Protein AF-A0AAD3DGI5-F1 (afdb_monomer_lite)

Structure (mmCIF, N/CA/C/O backbone):
data_AF-A0AAD3DGI5-F1
#
_entry.id   AF-A0AAD3DGI5-F1
#
loop_
_atom_site.group_PDB
_atom_site.id
_atom_site.type_symbol
_atom_site.label_atom_id
_atom_site.label_alt_id
_atom_site.label_comp_id
_atom_site.label_asym_id
_atom_site.label_entity_id
_atom_site.label_seq_id
_atom_site.pdbx_PDB_ins_code
_atom_site.Cartn_x
_atom_site.Cartn_y
_atom_site.Cartn_z
_atom_site.occupancy
_atom_site.B_iso_or_equiv
_atom_site.auth_seq_id
_atom_site.auth_comp_id
_atom_site.auth_asym_id
_atom_site.auth_atom_id
_atom_site.pdbx_PDB_model_num
ATOM 1 N N . MET A 1 1 ? 17.360 -4.853 -18.407 1.00 61.41 1 MET A N 1
ATOM 2 C CA . MET A 1 1 ? 15.998 -4.301 -18.569 1.00 61.41 1 MET A CA 1
ATOM 3 C C . MET A 1 1 ? 15.224 -5.054 -19.648 1.00 61.41 1 MET A C 1
ATOM 5 O O . MET A 1 1 ? 14.201 -5.631 -19.319 1.00 61.41 1 MET A O 1
ATOM 9 N N . GLU A 1 2 ? 15.735 -5.152 -20.882 1.00 65.25 2 GLU A N 1
ATOM 10 C CA . GLU A 1 2 ? 15.054 -5.839 -22.001 1.00 65.25 2 GLU A CA 1
ATOM 11 C C . GLU A 1 2 ? 14.643 -7.290 -21.716 1.00 65.25 2 GLU A C 1
ATOM 13 O O . GLU A 1 2 ? 13.510 -7.661 -21.992 1.00 65.25 2 GLU A O 1
ATOM 18 N N . ARG A 1 3 ? 15.516 -8.106 -21.108 1.00 64.75 3 ARG A N 1
ATOM 19 C CA . ARG A 1 3 ? 15.200 -9.510 -20.776 1.00 64.75 3 ARG A CA 1
ATOM 20 C C . ARG A 1 3 ? 14.049 -9.644 -19.764 1.00 64.75 3 ARG A C 1
ATOM 22 O O . ARG A 1 3 ? 13.219 -10.531 -19.901 1.00 64.75 3 ARG A O 1
ATOM 29 N N . ALA A 1 4 ? 13.979 -8.746 -18.780 1.00 66.31 4 ALA A N 1
ATOM 30 C CA . ALA A 1 4 ? 12.914 -8.743 -17.774 1.00 66.31 4 ALA A CA 1
ATOM 31 C C . ALA A 1 4 ? 11.591 -8.198 -18.329 1.00 66.31 4 ALA A C 1
ATOM 33 O O . ALA A 1 4 ? 10.531 -8.737 -18.030 1.00 66.31 4 ALA A O 1
ATOM 34 N N . LEU A 1 5 ? 11.657 -7.175 -19.188 1.00 69.62 5 LEU A N 1
ATOM 35 C CA . LEU A 1 5 ? 10.491 -6.686 -19.923 1.00 69.62 5 LEU A CA 1
ATOM 36 C C . LEU A 1 5 ? 9.962 -7.746 -20.895 1.00 69.62 5 LEU A C 1
ATOM 38 O O . LEU A 1 5 ? 8.756 -7.914 -21.003 1.00 69.62 5 LEU A O 1
ATOM 42 N N . ARG A 1 6 ? 10.842 -8.515 -21.546 1.00 70.69 6 ARG A N 1
ATOM 43 C CA . ARG A 1 6 ? 10.450 -9.629 -22.418 1.00 70.69 6 ARG A CA 1
ATOM 44 C C . ARG A 1 6 ? 9.659 -10.698 -21.660 1.00 70.69 6 ARG A C 1
ATOM 46 O O . ARG A 1 6 ? 8.566 -11.028 -22.098 1.00 70.69 6 ARG A O 1
ATOM 53 N N . GLY A 1 7 ? 10.151 -11.152 -20.504 1.00 68.69 7 GLY A N 1
ATOM 54 C CA . GLY A 1 7 ? 9.425 -12.120 -19.669 1.00 68.69 7 GLY A CA 1
ATOM 55 C C . GLY A 1 7 ? 8.083 -11.583 -19.149 1.00 68.69 7 GLY A C 1
ATOM 56 O O . GLY A 1 7 ? 7.088 -12.302 -19.130 1.00 68.69 7 GLY A O 1
ATOM 57 N N . PHE A 1 8 ? 8.013 -10.293 -18.801 1.00 73.31 8 PHE A N 1
ATOM 58 C CA . PHE A 1 8 ? 6.743 -9.643 -18.459 1.00 73.31 8 PHE A CA 1
ATOM 59 C C . PHE A 1 8 ? 5.753 -9.655 -19.637 1.00 73.31 8 PHE A C 1
ATOM 61 O O . PHE A 1 8 ? 4.590 -10.003 -19.459 1.00 73.31 8 PHE A O 1
ATOM 68 N N . LEU A 1 9 ? 6.216 -9.346 -20.848 1.00 73.69 9 LEU A N 1
ATOM 69 C CA . LEU A 1 9 ? 5.387 -9.321 -22.057 1.00 73.69 9 LEU A CA 1
ATOM 70 C C . LEU A 1 9 ? 5.005 -10.715 -22.580 1.00 73.69 9 LEU A C 1
ATOM 72 O O . LEU A 1 9 ? 4.080 -10.840 -23.379 1.00 73.69 9 LEU A O 1
ATOM 76 N N . GLU A 1 10 ? 5.730 -11.761 -22.190 1.00 73.44 10 GLU A N 1
ATOM 77 C CA . GLU A 1 10 ? 5.324 -13.153 -22.412 1.00 73.44 10 GLU A CA 1
ATOM 78 C C . GLU A 1 10 ? 4.191 -13.553 -21.458 1.00 73.44 10 GLU A C 1
ATOM 80 O O . GLU A 1 10 ? 3.254 -14.226 -21.882 1.00 73.44 10 GLU A O 1
ATOM 85 N N . ARG A 1 11 ? 4.229 -13.080 -20.202 1.00 70.88 11 ARG A N 1
ATOM 86 C CA . ARG A 1 11 ? 3.158 -13.286 -19.208 1.00 70.88 11 ARG A CA 1
ATOM 87 C C . ARG A 1 11 ? 1.898 -12.461 -19.512 1.00 70.88 11 ARG A C 1
ATOM 89 O O . ARG A 1 11 ? 0.803 -12.928 -19.218 1.00 70.88 11 ARG A O 1
ATOM 96 N N . PHE A 1 12 ? 2.051 -11.275 -20.107 1.00 75.62 12 PHE A N 1
ATOM 97 C CA . PHE A 1 12 ? 0.961 -10.347 -20.447 1.00 75.62 12 PHE A CA 1
ATOM 98 C C . PHE A 1 12 ? 1.080 -9.865 -21.906 1.00 75.62 12 PHE A C 1
ATOM 100 O O . PHE A 1 12 ? 1.636 -8.792 -22.174 1.00 75.62 12 PHE A O 1
ATOM 107 N N . PRO A 1 13 ? 0.626 -10.674 -22.882 1.00 73.88 13 PRO A N 1
ATOM 108 C CA . PRO A 1 13 ? 0.784 -10.367 -24.304 1.00 73.88 13 PRO A CA 1
ATOM 109 C C . PRO A 1 13 ? -0.085 -9.192 -24.765 1.00 73.88 13 PRO A C 1
ATOM 111 O O . PRO A 1 13 ? 0.277 -8.495 -25.709 1.00 73.88 13 PRO A O 1
ATOM 114 N N . ASP A 1 14 ? -1.196 -8.941 -24.082 1.00 76.12 14 ASP A N 1
ATOM 115 C CA . ASP A 1 14 ? -2.122 -7.837 -24.315 1.00 76.12 14 ASP A CA 1
ATOM 116 C C . ASP A 1 14 ? -1.469 -6.458 -24.134 1.00 76.12 14 ASP A C 1
ATOM 118 O O . ASP A 1 14 ? -1.768 -5.531 -24.887 1.00 76.12 14 ASP A O 1
ATOM 122 N N . VAL A 1 15 ? -0.474 -6.346 -23.249 1.00 73.94 15 VAL A N 1
ATOM 123 C CA . VAL A 1 15 ? 0.312 -5.114 -23.058 1.00 73.94 15 VAL A CA 1
ATOM 124 C C . VAL A 1 15 ? 1.122 -4.736 -24.308 1.00 73.94 15 VAL A C 1
ATOM 126 O O . VAL A 1 15 ? 1.386 -3.557 -24.542 1.00 73.94 15 VAL A O 1
ATOM 129 N N . LYS A 1 16 ? 1.480 -5.700 -25.173 1.00 66.25 16 LYS A N 1
ATOM 130 C CA . LYS A 1 16 ? 2.182 -5.416 -26.443 1.00 66.25 16 LYS A CA 1
ATOM 131 C C . LYS A 1 16 ? 1.322 -4.620 -27.426 1.00 66.25 16 LYS A C 1
ATOM 133 O O . LYS A 1 16 ? 1.870 -3.998 -28.333 1.00 66.25 16 LYS A O 1
ATOM 138 N N . HIS A 1 17 ? -0.000 -4.665 -27.269 1.00 67.81 17 HIS A N 1
ATOM 139 C CA . HIS A 1 17 ? -0.946 -3.969 -28.136 1.00 67.81 17 HIS A CA 1
ATOM 140 C C . HIS A 1 17 ? -1.266 -2.548 -27.653 1.00 67.81 17 HIS A C 1
ATOM 142 O O . HIS A 1 17 ? -1.929 -1.804 -28.376 1.00 67.81 17 HIS A O 1
ATOM 148 N N . ASP A 1 18 ? -0.764 -2.136 -26.483 1.00 74.88 18 ASP A N 1
ATOM 149 C CA . ASP A 1 18 ? -0.827 -0.739 -26.059 1.00 74.88 18 ASP A CA 1
ATOM 150 C C . ASP A 1 18 ? 0.039 0.119 -26.991 1.00 74.88 18 ASP A C 1
ATOM 152 O O . ASP A 1 18 ? 1.247 -0.084 -27.126 1.00 74.88 18 ASP A O 1
ATOM 156 N N . THR A 1 19 ? -0.578 1.108 -27.635 1.00 69.19 19 THR A N 1
ATOM 157 C CA . THR A 1 19 ? 0.081 1.990 -28.607 1.00 69.1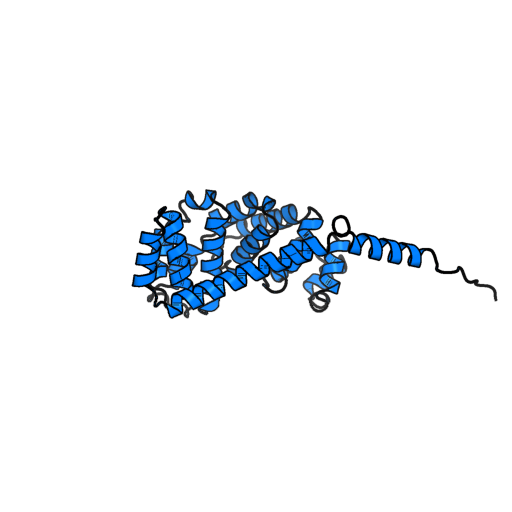9 19 THR A CA 1
ATOM 158 C C . THR A 1 19 ? 1.289 2.736 -28.044 1.00 69.19 19 THR A C 1
ATOM 160 O O . THR A 1 19 ? 2.248 2.985 -28.774 1.00 69.19 19 THR A O 1
ATOM 163 N N . SER A 1 20 ? 1.267 3.096 -26.761 1.00 69.31 20 SER A N 1
ATOM 164 C CA . SER A 1 20 ? 2.354 3.838 -26.116 1.00 69.31 20 SER A CA 1
ATOM 165 C C . SER A 1 20 ? 3.525 2.907 -25.809 1.00 69.31 20 SER A C 1
ATOM 167 O O . SER A 1 20 ? 4.686 3.253 -26.034 1.00 69.31 20 SER A O 1
ATOM 169 N N . PHE A 1 21 ? 3.218 1.684 -25.373 1.00 69.19 21 PHE A N 1
ATOM 170 C CA . PHE A 1 21 ? 4.221 0.667 -25.078 1.00 69.19 21 PHE A CA 1
ATOM 171 C C . PHE A 1 21 ? 4.835 0.066 -26.352 1.00 69.19 21 PHE A C 1
ATOM 173 O O . PHE A 1 21 ? 6.041 -0.163 -26.415 1.00 69.19 21 PHE A O 1
ATOM 180 N N . ALA A 1 22 ? 4.046 -0.096 -27.416 1.00 69.25 22 ALA A N 1
ATOM 181 C CA . ALA A 1 22 ? 4.523 -0.524 -28.729 1.00 69.25 22 ALA A CA 1
ATOM 182 C C . ALA A 1 22 ? 5.516 0.482 -29.341 1.00 69.25 22 ALA A C 1
ATOM 184 O O . ALA A 1 22 ? 6.564 0.081 -29.848 1.00 69.25 22 ALA A O 1
ATOM 185 N N . LYS A 1 23 ? 5.246 1.792 -29.233 1.00 68.25 23 LYS A N 1
ATOM 186 C CA . LYS A 1 23 ? 6.187 2.851 -29.654 1.00 68.25 23 LYS A CA 1
ATOM 187 C C . LYS A 1 23 ? 7.476 2.845 -28.832 1.00 68.25 23 LYS A C 1
ATOM 189 O O . LYS A 1 23 ? 8.558 3.025 -29.392 1.00 68.25 23 LYS A O 1
ATOM 194 N N . ALA A 1 24 ? 7.366 2.611 -27.523 1.00 68.88 24 ALA A N 1
ATOM 195 C CA . ALA A 1 24 ? 8.514 2.466 -26.632 1.00 68.88 24 ALA A CA 1
ATOM 196 C C . ALA A 1 24 ? 9.400 1.273 -27.025 1.00 68.88 24 ALA A C 1
ATOM 198 O O . ALA A 1 24 ? 10.618 1.416 -27.115 1.00 68.88 24 ALA A O 1
ATOM 199 N N . LEU A 1 25 ? 8.791 0.120 -27.321 1.00 69.44 25 LEU A N 1
ATOM 200 C CA . LEU A 1 25 ? 9.492 -1.083 -27.783 1.00 69.44 25 LEU A CA 1
ATOM 201 C C . LEU A 1 25 ? 10.105 -0.921 -29.180 1.00 69.44 25 LEU A C 1
ATOM 203 O O . LEU A 1 25 ? 11.140 -1.515 -29.460 1.00 69.44 25 LEU A O 1
ATOM 207 N N . ALA A 1 26 ? 9.503 -0.098 -30.040 1.00 73.31 26 ALA A N 1
ATOM 208 C CA . ALA A 1 26 ? 10.028 0.225 -31.366 1.00 73.31 26 ALA A CA 1
ATOM 209 C C . ALA A 1 26 ? 11.144 1.293 -31.354 1.00 73.31 26 ALA A C 1
ATOM 211 O O . ALA A 1 26 ? 11.581 1.712 -32.424 1.00 73.31 26 ALA A O 1
ATOM 212 N N . HIS A 1 27 ? 11.591 1.756 -30.176 1.00 71.25 27 HIS A N 1
ATOM 213 C CA . HIS A 1 27 ? 12.551 2.861 -30.001 1.00 71.25 27 HIS A CA 1
ATOM 214 C C . HIS A 1 27 ? 12.117 4.190 -30.648 1.00 71.25 27 HIS A C 1
ATOM 216 O O . HIS A 1 27 ? 12.950 5.021 -31.004 1.00 71.25 27 HIS A O 1
ATOM 222 N N . GLN A 1 28 ? 10.808 4.403 -30.794 1.00 77.56 28 GLN A N 1
ATOM 223 C CA . GLN A 1 28 ? 10.221 5.592 -31.427 1.00 77.56 28 GLN A CA 1
ATOM 224 C C . GLN A 1 28 ? 9.607 6.570 -30.416 1.00 77.56 28 GLN A C 1
ATOM 226 O O . GLN A 1 28 ? 9.069 7.599 -30.816 1.00 77.56 28 GLN A O 1
ATOM 231 N N . ALA A 1 29 ? 9.659 6.248 -29.122 1.00 75.94 29 ALA A N 1
ATOM 232 C CA . ALA A 1 29 ? 9.098 7.066 -28.054 1.00 75.94 29 ALA A CA 1
ATOM 233 C C . ALA A 1 29 ? 10.172 7.899 -27.343 1.00 75.94 29 ALA A C 1
ATOM 235 O O . ALA A 1 29 ? 11.304 7.456 -27.132 1.00 75.94 29 ALA A O 1
ATOM 236 N N . THR A 1 30 ? 9.783 9.094 -26.919 1.00 80.94 30 THR A N 1
ATOM 237 C CA . THR A 1 30 ? 10.554 9.930 -25.995 1.00 80.94 30 THR A CA 1
ATOM 238 C C . THR A 1 30 ? 10.573 9.324 -24.586 1.00 80.94 30 THR A C 1
ATOM 240 O O . THR A 1 30 ? 9.740 8.491 -24.228 1.00 80.94 30 THR A O 1
ATOM 243 N N . LEU A 1 31 ? 11.515 9.758 -23.744 1.00 76.94 31 LEU A N 1
ATOM 244 C CA . LEU A 1 31 ? 11.623 9.269 -22.364 1.00 76.94 31 LEU A CA 1
ATOM 245 C C . LEU A 1 31 ? 10.364 9.578 -21.528 1.00 76.94 31 LEU A C 1
ATOM 247 O O . LEU A 1 31 ? 9.945 8.740 -20.729 1.00 76.94 31 LEU A O 1
ATOM 251 N N . ASP A 1 32 ? 9.724 10.725 -21.761 1.00 78.81 32 ASP A N 1
ATOM 252 C CA . ASP A 1 32 ? 8.483 11.116 -21.082 1.00 78.81 32 ASP A CA 1
ATOM 253 C C . ASP A 1 32 ? 7.300 10.222 -21.480 1.00 78.81 32 ASP A C 1
ATOM 255 O O . ASP A 1 32 ? 6.512 9.820 -20.618 1.00 78.81 32 ASP A O 1
ATOM 259 N N . GLU A 1 33 ? 7.198 9.862 -22.764 1.00 79.50 33 GLU A N 1
ATOM 260 C CA . GLU A 1 33 ? 6.181 8.934 -23.273 1.00 79.50 33 GLU A CA 1
ATOM 261 C C . GLU A 1 33 ? 6.379 7.524 -22.705 1.00 79.50 33 GLU A C 1
ATOM 263 O O . GLU A 1 33 ? 5.415 6.893 -22.272 1.00 79.50 33 GLU A O 1
ATOM 268 N N . ILE A 1 34 ? 7.629 7.054 -22.628 1.00 77.75 34 ILE A N 1
ATOM 269 C CA . ILE A 1 34 ? 7.971 5.762 -22.015 1.00 77.75 34 ILE A CA 1
ATOM 270 C C . ILE A 1 34 ? 7.583 5.760 -20.536 1.00 77.75 34 ILE A C 1
ATOM 272 O O . ILE A 1 34 ? 6.964 4.812 -20.053 1.00 77.75 34 ILE A O 1
ATOM 276 N N . ALA A 1 35 ? 7.925 6.822 -19.811 1.00 80.12 35 ALA A N 1
ATOM 277 C CA . ALA A 1 35 ? 7.591 6.945 -18.404 1.00 80.12 35 ALA A CA 1
ATOM 278 C C . ALA A 1 35 ? 6.076 7.014 -18.170 1.00 80.12 35 ALA A C 1
ATOM 280 O O . ALA A 1 35 ? 5.584 6.358 -17.259 1.00 80.12 35 ALA A O 1
ATOM 281 N N . SER A 1 36 ? 5.334 7.734 -19.017 1.00 82.44 36 SER A N 1
ATOM 282 C CA . SER A 1 36 ? 3.868 7.778 -18.958 1.00 82.44 36 SER A CA 1
ATOM 283 C C . SER A 1 36 ? 3.237 6.414 -19.215 1.00 82.44 36 SER A C 1
ATOM 285 O O . SER A 1 36 ? 2.331 6.020 -18.486 1.00 82.44 36 SER A O 1
ATOM 287 N N . ALA A 1 37 ? 3.726 5.678 -20.215 1.00 81.62 37 ALA A N 1
ATOM 288 C CA . ALA A 1 37 ? 3.238 4.336 -20.517 1.00 81.62 37 ALA A CA 1
ATOM 289 C C . ALA A 1 37 ? 3.529 3.360 -19.366 1.00 81.62 37 ALA A C 1
ATOM 291 O O . ALA A 1 37 ? 2.651 2.613 -18.939 1.00 81.62 37 ALA A O 1
ATOM 292 N N . LEU A 1 38 ? 4.748 3.400 -18.818 1.00 79.75 38 LEU A N 1
ATOM 293 C CA . LEU A 1 38 ? 5.129 2.580 -17.668 1.00 79.75 38 LEU A CA 1
ATOM 294 C C . LEU A 1 38 ? 4.305 2.915 -16.431 1.00 79.75 38 LEU A C 1
ATOM 296 O O . LEU A 1 38 ? 3.906 2.010 -15.711 1.00 79.75 38 LEU A O 1
ATOM 300 N N . GLU A 1 39 ? 4.029 4.189 -16.182 1.00 84.50 39 GLU A N 1
ATOM 301 C CA . GLU A 1 39 ? 3.198 4.613 -15.063 1.00 84.50 39 GLU A CA 1
ATOM 302 C C . GLU A 1 39 ? 1.739 4.161 -15.223 1.00 84.50 39 GLU A C 1
ATOM 304 O O . GLU A 1 39 ? 1.147 3.626 -14.284 1.00 84.50 39 GLU A O 1
ATOM 309 N N . ALA A 1 40 ? 1.169 4.306 -16.421 1.00 82.81 40 ALA A N 1
ATOM 310 C CA . ALA A 1 40 ? -0.183 3.844 -16.725 1.00 82.81 40 ALA A CA 1
ATOM 311 C C . ALA A 1 40 ? -0.324 2.321 -16.573 1.00 82.81 40 ALA A C 1
ATOM 313 O O . ALA A 1 40 ? -1.365 1.838 -16.139 1.00 82.81 40 ALA A O 1
ATOM 314 N N . LEU A 1 41 ? 0.732 1.560 -16.873 1.00 80.88 41 LEU A N 1
ATOM 315 C CA . LEU A 1 41 ? 0.772 0.120 -16.621 1.00 80.88 41 LEU A CA 1
ATOM 316 C C . LEU A 1 41 ? 0.966 -0.192 -15.136 1.00 80.88 41 LEU A C 1
ATOM 318 O O . LEU A 1 41 ? 0.259 -1.026 -14.583 1.00 80.88 41 LEU A O 1
ATOM 322 N N . LEU A 1 42 ? 1.896 0.490 -14.466 1.00 81.56 42 LEU A N 1
ATOM 323 C CA . LEU A 1 42 ? 2.201 0.263 -13.053 1.00 81.56 42 LEU A CA 1
ATOM 324 C C . LEU A 1 42 ? 1.030 0.612 -12.134 1.00 81.56 42 LEU A C 1
ATOM 326 O O . LEU A 1 42 ? 0.915 0.016 -11.068 1.00 81.56 42 LEU A O 1
ATOM 330 N N . THR A 1 43 ? 0.165 1.548 -12.515 1.00 81.75 43 THR A N 1
ATOM 331 C CA . THR A 1 43 ? -1.038 1.897 -11.742 1.00 81.75 43 THR A CA 1
ATOM 332 C C . THR A 1 43 ? -2.174 0.885 -11.896 1.00 81.75 43 THR A C 1
ATOM 334 O O . THR A 1 43 ? -3.109 0.910 -11.098 1.00 81.75 43 THR A O 1
ATOM 337 N N . GLN A 1 44 ?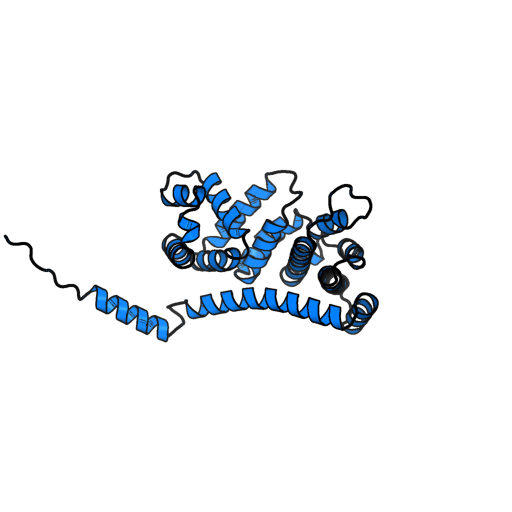 -2.094 -0.044 -12.855 1.00 79.69 44 GLN A N 1
ATOM 338 C CA . GLN A 1 44 ? -3.072 -1.120 -12.999 1.00 79.69 44 GLN A CA 1
ATOM 339 C C . GLN A 1 44 ? -2.734 -2.282 -12.054 1.00 79.69 44 GLN A C 1
ATOM 341 O O . GLN A 1 44 ? -1.689 -2.912 -12.238 1.00 79.69 44 GLN A O 1
ATOM 346 N N . PRO A 1 45 ? -3.621 -2.643 -11.101 1.00 73.44 45 PRO A N 1
ATOM 347 C CA . PRO A 1 45 ? -3.327 -3.646 -10.070 1.00 73.44 45 PRO A CA 1
ATOM 348 C C . PRO A 1 45 ? -2.865 -5.002 -10.618 1.00 73.44 45 PRO A C 1
ATOM 350 O O . PRO A 1 45 ? -2.050 -5.680 -9.994 1.00 73.44 45 PRO A O 1
ATOM 353 N N . VAL A 1 46 ? -3.363 -5.381 -11.801 1.00 75.62 46 VAL A N 1
ATOM 354 C CA . VAL A 1 46 ? -3.018 -6.631 -12.498 1.00 75.62 46 VAL A CA 1
ATOM 355 C C . VAL A 1 46 ? -1.536 -6.670 -12.893 1.00 75.62 46 VAL A C 1
ATOM 357 O O . VAL A 1 46 ? -0.911 -7.728 -12.840 1.00 75.62 46 VAL A O 1
ATOM 360 N N . TYR A 1 47 ? -0.952 -5.521 -13.240 1.00 79.06 47 TYR A N 1
ATOM 361 C CA . TYR A 1 47 ? 0.421 -5.423 -13.741 1.00 79.06 47 TYR A CA 1
ATOM 362 C C . TYR A 1 47 ? 1.413 -4.914 -12.699 1.00 79.06 47 TYR A C 1
ATOM 364 O O . TYR A 1 47 ? 2.597 -5.236 -12.801 1.00 79.06 47 TYR A O 1
ATOM 372 N N . THR A 1 48 ? 0.962 -4.157 -11.691 1.00 80.38 48 THR A N 1
ATOM 373 C CA . THR A 1 48 ? 1.823 -3.510 -10.687 1.00 80.38 48 THR A CA 1
ATOM 374 C C . THR A 1 48 ? 2.840 -4.470 -10.074 1.00 80.38 48 THR A C 1
ATOM 376 O O . THR A 1 48 ? 4.041 -4.193 -10.057 1.00 80.38 48 THR A O 1
ATOM 379 N N . LEU A 1 49 ? 2.358 -5.609 -9.572 1.00 76.56 49 LEU A N 1
ATOM 380 C CA . LEU A 1 49 ? 3.175 -6.582 -8.855 1.00 76.56 49 LEU A CA 1
ATOM 381 C C . LEU A 1 49 ? 4.163 -7.288 -9.797 1.00 76.56 49 LEU A C 1
ATOM 383 O O . LEU A 1 49 ? 5.363 -7.322 -9.521 1.00 76.56 49 LEU A O 1
ATOM 387 N N . ALA A 1 50 ? 3.687 -7.768 -10.946 1.00 73.19 50 ALA A N 1
ATOM 388 C CA . ALA A 1 50 ? 4.520 -8.480 -11.911 1.00 73.19 50 ALA A CA 1
ATOM 389 C C . ALA A 1 50 ? 5.602 -7.584 -12.538 1.00 73.19 50 ALA A C 1
ATOM 391 O O . ALA A 1 50 ? 6.767 -7.978 -12.639 1.00 73.19 50 ALA A O 1
ATOM 392 N N . LEU A 1 51 ? 5.248 -6.354 -12.918 1.00 74.25 51 LEU A 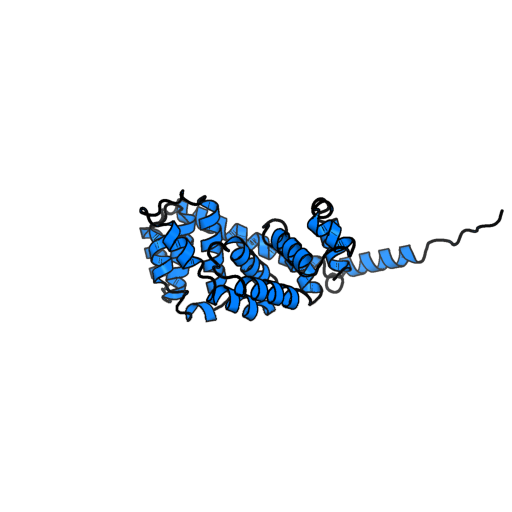N 1
ATOM 393 C CA . LEU A 1 51 ? 6.191 -5.396 -13.490 1.00 74.25 51 LEU A CA 1
ATOM 394 C C . LEU A 1 51 ? 7.178 -4.883 -12.430 1.00 74.25 51 LEU A C 1
ATOM 396 O O . LEU A 1 51 ? 8.381 -4.805 -12.693 1.00 74.25 51 LEU A O 1
ATOM 400 N N . GLY A 1 52 ? 6.705 -4.605 -11.210 1.00 74.38 52 GLY A N 1
ATOM 401 C CA . GLY A 1 52 ? 7.559 -4.257 -10.072 1.00 74.38 52 GLY A CA 1
ATOM 402 C C . GLY A 1 52 ? 8.586 -5.351 -9.763 1.00 74.38 52 GLY A C 1
ATOM 403 O O . GLY A 1 52 ? 9.769 -5.057 -9.567 1.00 74.38 52 GLY A O 1
ATOM 404 N N . GLY A 1 53 ? 8.166 -6.617 -9.804 1.00 73.88 53 GLY A N 1
ATOM 405 C CA . GLY A 1 53 ? 9.043 -7.771 -9.631 1.00 73.88 53 GLY A CA 1
ATOM 406 C C . GLY A 1 53 ? 10.102 -7.909 -10.727 1.00 73.88 53 GLY A C 1
ATOM 407 O O . GLY A 1 53 ? 11.299 -7.997 -10.433 1.00 73.88 53 GLY A O 1
ATOM 408 N N . ALA A 1 54 ? 9.691 -7.829 -11.994 1.00 74.00 54 ALA A N 1
ATOM 409 C CA . ALA A 1 54 ? 10.596 -7.889 -13.144 1.00 74.00 54 ALA A CA 1
ATOM 410 C C . ALA A 1 54 ? 11.677 -6.789 -13.095 1.00 74.00 54 ALA A C 1
ATOM 412 O O . ALA A 1 54 ? 12.864 -7.031 -13.347 1.00 74.00 54 ALA A O 1
ATOM 413 N N . LEU A 1 55 ? 11.285 -5.568 -12.721 1.00 73.31 55 LEU A N 1
ATOM 414 C CA . LEU A 1 55 ? 12.185 -4.417 -12.646 1.00 73.31 55 LEU A CA 1
ATOM 415 C C . LEU A 1 55 ? 13.105 -4.449 -11.419 1.00 73.31 55 LEU A C 1
ATOM 417 O O . LEU A 1 55 ? 14.242 -3.962 -11.505 1.00 73.31 55 LEU A O 1
ATOM 421 N N . ARG A 1 56 ? 12.662 -5.044 -10.300 1.00 72.75 56 ARG A N 1
ATOM 422 C CA . ARG A 1 56 ? 13.499 -5.265 -9.109 1.00 72.75 56 ARG A CA 1
ATOM 423 C C . ARG A 1 56 ? 14.737 -6.088 -9.462 1.00 72.75 56 ARG A C 1
ATOM 425 O O . ARG A 1 56 ? 15.842 -5.684 -9.104 1.00 72.75 56 ARG A O 1
ATOM 432 N N . GLY A 1 57 ? 14.564 -7.185 -10.203 1.00 67.00 57 GLY A N 1
ATOM 433 C CA . GLY A 1 57 ? 15.657 -8.084 -10.602 1.00 67.00 57 GLY A CA 1
ATOM 434 C C . GLY A 1 57 ? 16.732 -7.428 -11.478 1.00 67.00 57 GLY A C 1
ATOM 435 O O . GLY A 1 57 ? 17.861 -7.903 -11.533 1.00 67.00 57 GLY A O 1
ATOM 436 N N . CYS A 1 58 ? 16.418 -6.300 -12.124 1.00 67.38 58 CYS A N 1
ATOM 437 C CA . CYS A 1 58 ? 17.345 -5.560 -12.984 1.00 67.38 58 CYS A CA 1
ATOM 438 C C . CYS A 1 58 ? 18.053 -4.381 -12.289 1.00 67.38 58 CYS A C 1
ATOM 440 O O . CYS A 1 58 ? 18.735 -3.614 -12.972 1.00 67.38 58 CYS A O 1
ATOM 442 N N . GLY A 1 59 ? 17.813 -4.130 -10.992 1.00 69.00 59 GLY A N 1
ATOM 443 C CA . GLY A 1 59 ? 18.358 -2.970 -10.259 1.00 69.00 59 GLY A CA 1
ATOM 444 C C . GLY A 1 59 ? 17.901 -1.593 -10.775 1.00 69.00 59 GLY A C 1
ATOM 445 O O . GLY A 1 59 ? 18.304 -0.557 -10.252 1.00 69.00 59 GLY A O 1
ATOM 446 N N . SER A 1 60 ? 17.044 -1.568 -11.798 1.00 76.25 60 SER A N 1
ATOM 447 C CA . SER A 1 60 ? 16.595 -0.357 -12.496 1.00 76.25 60 SER A CA 1
ATOM 448 C C . SER A 1 60 ? 15.325 0.235 -11.879 1.00 76.25 60 SER A C 1
ATOM 450 O O . SER A 1 60 ? 15.011 1.396 -12.127 1.00 76.25 60 SER A O 1
ATOM 452 N N . LEU A 1 61 ? 14.632 -0.537 -11.031 1.00 81.81 61 LEU A N 1
ATOM 453 C CA . LEU A 1 61 ? 13.393 -0.128 -10.370 1.00 81.81 61 LEU A CA 1
ATOM 454 C C . LEU A 1 61 ? 13.556 1.162 -9.562 1.00 81.81 61 LEU A C 1
ATOM 456 O O . LEU A 1 61 ? 12.748 2.066 -9.706 1.00 81.81 61 LEU A O 1
ATOM 460 N N . LEU A 1 62 ? 14.620 1.285 -8.760 1.00 85.06 62 LEU A N 1
ATOM 461 C CA . LEU A 1 62 ? 14.835 2.489 -7.952 1.00 85.06 62 LEU A CA 1
ATOM 462 C C . LEU A 1 62 ? 14.972 3.738 -8.830 1.00 85.06 62 LEU A C 1
ATOM 464 O O . LEU A 1 62 ? 14.373 4.758 -8.524 1.00 85.06 62 LEU A O 1
ATOM 468 N N . ARG A 1 63 ? 15.724 3.650 -9.935 1.00 85.75 63 ARG A N 1
ATOM 469 C CA . ARG A 1 63 ? 15.912 4.777 -10.861 1.00 85.75 63 ARG A CA 1
ATOM 470 C C . ARG A 1 63 ? 14.602 5.170 -11.536 1.00 85.75 63 ARG A C 1
ATOM 472 O O . ARG A 1 63 ? 14.307 6.358 -11.609 1.00 85.75 63 ARG A O 1
ATOM 479 N N . LEU A 1 64 ? 13.823 4.182 -11.981 1.00 84.81 64 LEU A N 1
ATOM 480 C CA . LEU A 1 64 ? 12.509 4.419 -12.572 1.00 84.81 64 LEU A CA 1
ATOM 481 C C . LEU A 1 64 ? 11.565 5.080 -11.564 1.00 84.81 64 LEU A C 1
ATOM 483 O O . LEU A 1 64 ? 10.994 6.119 -11.871 1.00 84.81 64 LEU A O 1
ATOM 487 N N . LEU A 1 65 ? 11.434 4.520 -10.358 1.00 88.19 65 LEU A N 1
ATOM 488 C CA . LEU A 1 65 ? 10.558 5.075 -9.326 1.00 88.19 65 LEU A CA 1
ATOM 489 C C . LEU A 1 65 ? 10.991 6.478 -8.907 1.00 88.19 65 LEU A C 1
ATOM 491 O O . LEU A 1 65 ? 10.134 7.340 -8.768 1.00 88.19 65 LEU A O 1
ATOM 495 N N . SER A 1 66 ? 12.295 6.731 -8.752 1.00 89.69 66 SER A N 1
ATOM 496 C CA . SER A 1 66 ? 12.801 8.080 -8.480 1.00 89.69 66 SER A CA 1
ATOM 497 C C . SER A 1 66 ? 12.386 9.048 -9.578 1.00 89.69 66 SER A C 1
ATOM 499 O O . SER A 1 66 ? 11.854 10.108 -9.279 1.00 89.69 66 SER A O 1
ATOM 501 N N . TYR A 1 67 ? 12.582 8.679 -10.845 1.00 88.94 67 TYR A N 1
ATOM 502 C CA . TYR A 1 67 ? 12.203 9.529 -11.968 1.00 88.94 67 TYR A CA 1
ATOM 503 C C . TYR A 1 67 ? 10.686 9.796 -12.006 1.00 88.94 67 TYR A C 1
ATOM 505 O O . TYR A 1 67 ? 10.279 10.948 -12.128 1.00 88.94 67 TYR A O 1
ATOM 513 N N . LEU A 1 68 ? 9.848 8.765 -11.833 1.00 88.44 68 LEU A N 1
ATOM 514 C CA . LEU A 1 68 ? 8.386 8.911 -11.805 1.00 88.44 68 LEU A CA 1
ATOM 515 C C . LEU A 1 68 ? 7.916 9.787 -10.635 1.00 88.44 68 LEU A C 1
ATOM 517 O O . LEU A 1 68 ? 7.054 10.644 -10.816 1.00 88.44 68 LEU A O 1
ATOM 521 N N . VAL A 1 69 ? 8.505 9.608 -9.450 1.00 89.25 69 VAL A N 1
ATOM 522 C CA . VAL A 1 69 ? 8.200 10.424 -8.269 1.00 89.25 69 VAL A CA 1
ATOM 523 C C . VAL A 1 69 ? 8.608 11.877 -8.481 1.00 89.25 69 VAL A C 1
ATOM 525 O O . VAL A 1 69 ? 7.776 12.754 -8.276 1.00 89.25 69 VAL A O 1
ATOM 528 N N . GLU A 1 70 ? 9.837 12.160 -8.925 1.00 89.56 70 GLU A N 1
ATOM 529 C CA . GLU A 1 70 ? 10.262 13.546 -9.179 1.00 89.56 70 GLU A CA 1
ATOM 530 C C . GLU A 1 70 ? 9.388 14.211 -10.241 1.00 89.56 70 GLU A C 1
ATOM 532 O O . GLU A 1 70 ? 8.989 15.363 -10.080 1.00 89.56 70 GLU A O 1
ATOM 537 N N . ARG A 1 71 ? 9.041 13.470 -11.298 1.00 86.69 71 ARG A N 1
ATOM 538 C CA . ARG A 1 71 ? 8.132 13.951 -12.333 1.00 86.69 71 ARG A CA 1
ATOM 539 C C . ARG A 1 71 ? 6.782 14.336 -11.733 1.00 86.69 71 ARG A C 1
ATOM 541 O O . ARG A 1 71 ? 6.315 15.439 -11.984 1.00 86.69 71 ARG A O 1
ATOM 548 N N . ARG A 1 72 ? 6.171 13.473 -10.917 1.00 84.56 72 ARG A N 1
ATOM 549 C CA . ARG A 1 72 ? 4.882 13.755 -10.262 1.00 84.56 72 ARG A CA 1
ATOM 550 C C . ARG A 1 72 ? 4.953 14.934 -9.294 1.00 84.56 72 ARG A C 1
ATOM 552 O O . ARG A 1 72 ? 4.055 15.765 -9.295 1.00 84.56 72 ARG A O 1
ATOM 559 N N . LEU A 1 73 ? 6.031 15.048 -8.523 1.00 85.75 73 LEU A N 1
ATOM 560 C CA . LEU A 1 73 ? 6.238 16.169 -7.602 1.00 85.75 73 LEU A CA 1
ATOM 561 C C . LEU A 1 73 ? 6.468 17.508 -8.321 1.00 85.75 73 LEU A C 1
ATOM 563 O O . LEU A 1 73 ? 6.200 18.557 -7.740 1.00 85.75 73 LEU A O 1
ATOM 567 N N . ALA A 1 74 ? 6.946 17.491 -9.568 1.00 83.81 74 ALA A N 1
ATOM 568 C CA . ALA A 1 74 ? 7.124 18.697 -10.374 1.00 83.81 74 ALA A CA 1
ATOM 569 C C . ALA A 1 74 ? 5.802 19.262 -10.939 1.00 83.81 74 ALA A C 1
ATOM 571 O O . ALA A 1 74 ? 5.752 20.443 -11.286 1.00 83.81 74 ALA A O 1
ATOM 572 N N . PHE A 1 75 ? 4.734 18.457 -11.025 1.00 71.75 75 PHE A N 1
ATOM 573 C CA . PHE A 1 75 ? 3.420 18.888 -11.515 1.00 71.75 75 PHE A CA 1
ATOM 574 C C . PHE A 1 75 ? 2.465 19.196 -10.346 1.00 71.75 75 PHE A C 1
ATOM 576 O O . PHE A 1 75 ? 1.932 18.301 -9.699 1.00 71.75 75 PHE A O 1
ATOM 583 N N . THR A 1 76 ? 2.205 20.482 -10.091 1.00 55.72 76 THR A N 1
ATOM 584 C CA . THR A 1 76 ? 1.269 20.960 -9.052 1.00 55.72 76 THR A CA 1
ATOM 585 C C . THR A 1 76 ? -0.055 21.410 -9.697 1.00 55.72 76 THR A C 1
ATOM 587 O O . THR A 1 76 ? 0.009 22.161 -10.671 1.00 55.72 76 THR A O 1
ATOM 590 N N . PRO A 1 77 ? -1.253 21.053 -9.175 1.00 54.19 77 PRO A N 1
ATOM 591 C CA . PRO A 1 77 ? -1.520 20.372 -7.908 1.00 54.19 77 PRO A CA 1
ATOM 592 C C . PRO A 1 77 ? -1.746 18.855 -8.044 1.00 54.19 77 PRO A C 1
ATOM 594 O O . PRO A 1 77 ? -2.665 18.404 -8.724 1.00 54.19 77 PRO A O 1
ATOM 597 N N . VAL A 1 78 ? -0.959 18.091 -7.284 1.00 58.19 78 VAL A N 1
ATOM 598 C CA . VAL A 1 78 ? -1.162 16.671 -6.956 1.00 58.19 78 VAL A CA 1
ATOM 599 C C . VAL A 1 78 ? -2.432 16.554 -6.107 1.00 58.19 78 VAL A C 1
ATOM 601 O O . VAL A 1 78 ? -2.370 16.701 -4.889 1.00 58.19 78 VAL A O 1
ATOM 604 N N . ARG A 1 79 ? -3.612 16.436 -6.725 1.00 53.06 79 ARG A N 1
ATOM 605 C CA . ARG A 1 79 ? -4.889 16.385 -5.981 1.00 53.06 79 ARG A CA 1
ATOM 606 C C . ARG A 1 79 ? -5.673 15.083 -6.127 1.00 53.06 79 ARG A C 1
ATOM 608 O O . ARG A 1 79 ? -6.614 14.895 -5.364 1.00 53.06 79 ARG A O 1
ATOM 615 N N . GLU A 1 80 ? -5.304 14.199 -7.056 1.00 60.34 80 GLU A N 1
ATOM 616 C CA . GLU A 1 80 ? -5.994 12.919 -7.280 1.00 60.34 80 GLU A CA 1
ATOM 617 C C . GLU A 1 80 ? -5.023 11.817 -7.732 1.00 60.34 80 GLU A C 1
ATOM 619 O O . GLU A 1 80 ? -5.125 11.283 -8.833 1.00 60.34 80 GLU A O 1
ATOM 624 N N . ASP A 1 81 ? -4.076 11.451 -6.867 1.00 67.81 81 ASP A N 1
ATOM 625 C CA . ASP A 1 81 ? -3.019 10.485 -7.207 1.00 67.81 81 ASP A CA 1
ATOM 626 C C . ASP A 1 81 ? -3.147 9.142 -6.460 1.00 67.81 81 ASP A C 1
ATOM 628 O O . ASP A 1 81 ? -2.189 8.371 -6.358 1.00 67.81 81 ASP A O 1
ATOM 632 N N . GLY A 1 82 ? -4.340 8.815 -5.954 1.00 77.19 82 GLY A N 1
ATOM 633 C CA . GLY A 1 82 ? -4.566 7.614 -5.142 1.00 77.19 82 GLY A CA 1
ATOM 634 C C . GLY A 1 82 ? -4.046 6.318 -5.779 1.00 77.19 82 GLY A C 1
ATOM 635 O O . GLY A 1 82 ? -3.377 5.536 -5.108 1.00 77.19 82 GLY A O 1
ATOM 636 N N . GLY A 1 83 ? -4.242 6.132 -7.090 1.00 82.56 83 GLY A N 1
ATOM 637 C CA . GLY A 1 83 ? -3.718 4.966 -7.815 1.00 82.56 83 GLY A CA 1
ATOM 638 C C . GLY A 1 83 ? -2.186 4.911 -7.876 1.00 82.56 83 GLY A C 1
ATOM 639 O O . GLY A 1 83 ? -1.598 3.836 -7.764 1.00 82.56 83 GLY A O 1
ATOM 640 N N . PHE A 1 84 ? -1.517 6.062 -7.984 1.00 86.56 84 PHE A N 1
ATOM 641 C CA . PHE A 1 84 ? -0.055 6.139 -7.976 1.00 86.56 84 PHE A CA 1
ATOM 642 C C . PHE A 1 84 ? 0.511 5.882 -6.572 1.00 86.56 84 PHE A C 1
ATOM 644 O O . PHE A 1 84 ? 1.475 5.130 -6.425 1.00 86.56 84 PHE A O 1
ATOM 651 N N . ALA A 1 85 ? -0.129 6.408 -5.524 1.00 88.31 85 ALA A N 1
ATOM 652 C CA . ALA A 1 85 ? 0.223 6.085 -4.142 1.00 88.31 85 ALA A CA 1
ATOM 653 C C . ALA A 1 85 ? 0.060 4.580 -3.851 1.00 88.31 85 ALA A C 1
ATOM 655 O O . ALA A 1 85 ? 0.964 3.958 -3.285 1.00 88.31 85 ALA A O 1
ATOM 656 N N . THR A 1 86 ? -1.051 3.974 -4.290 1.00 87.81 86 THR A N 1
ATOM 657 C CA . THR A 1 86 ? -1.291 2.526 -4.179 1.00 87.81 86 THR A CA 1
ATOM 658 C C . THR A 1 86 ? -0.222 1.728 -4.906 1.00 87.81 86 THR A C 1
ATOM 660 O O . THR A 1 86 ? 0.338 0.795 -4.328 1.00 87.81 86 THR A O 1
ATOM 663 N N . MET A 1 87 ? 0.129 2.129 -6.127 1.00 89.69 87 MET A N 1
ATOM 664 C CA . MET A 1 87 ? 1.215 1.524 -6.892 1.00 89.69 87 MET A CA 1
ATOM 665 C C . MET A 1 87 ? 2.541 1.566 -6.126 1.00 89.69 87 MET A C 1
ATOM 667 O O . MET A 1 87 ? 3.165 0.523 -5.933 1.00 89.69 87 MET A O 1
ATOM 671 N N . LEU A 1 88 ? 2.948 2.734 -5.620 1.00 91.12 88 LEU A N 1
ATOM 672 C CA . LEU A 1 88 ? 4.223 2.888 -4.918 1.00 91.12 88 LEU A CA 1
ATOM 673 C C . LEU A 1 88 ? 4.307 2.035 -3.650 1.00 91.12 88 LEU A C 1
ATOM 675 O 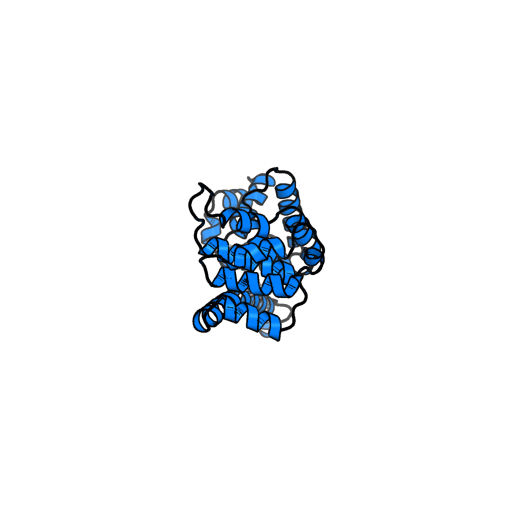O . LEU A 1 88 ? 5.332 1.399 -3.406 1.00 91.12 88 LEU A O 1
ATOM 679 N N . VAL A 1 89 ? 3.240 1.998 -2.848 1.00 90.94 89 VAL A N 1
ATOM 680 C CA . VAL A 1 89 ? 3.192 1.181 -1.625 1.00 90.94 89 VAL A CA 1
ATOM 681 C C . VAL A 1 89 ? 3.184 -0.310 -1.963 1.00 90.94 89 VAL A C 1
ATOM 683 O O . VAL A 1 89 ? 3.879 -1.085 -1.309 1.00 90.94 89 VAL A O 1
ATOM 686 N N . THR A 1 90 ? 2.471 -0.708 -3.018 1.00 87.81 90 THR A N 1
ATOM 687 C CA . THR A 1 90 ? 2.450 -2.097 -3.503 1.00 87.81 90 THR A CA 1
ATOM 688 C C . THR A 1 90 ? 3.839 -2.535 -3.972 1.00 87.81 90 THR A C 1
ATOM 690 O O . THR A 1 90 ? 4.326 -3.600 -3.597 1.00 87.81 90 THR A O 1
ATOM 693 N N . VAL A 1 91 ? 4.535 -1.689 -4.736 1.00 87.31 91 VAL A N 1
ATOM 694 C CA . VAL A 1 91 ? 5.911 -1.952 -5.173 1.00 87.31 91 VAL A CA 1
ATOM 695 C C . VAL A 1 91 ? 6.888 -1.944 -3.994 1.00 87.31 91 VAL A C 1
ATOM 697 O O . VAL A 1 91 ? 7.822 -2.744 -3.981 1.00 87.31 91 VAL A O 1
ATOM 700 N N . LEU A 1 92 ? 6.673 -1.103 -2.978 1.00 89.94 92 LEU A N 1
ATOM 701 C CA . LEU A 1 92 ? 7.486 -1.090 -1.759 1.00 89.94 92 LEU A CA 1
ATOM 702 C C . LEU A 1 92 ? 7.435 -2.429 -1.015 1.00 89.94 92 LEU A C 1
ATOM 704 O O . LEU A 1 92 ? 8.449 -2.841 -0.452 1.00 89.94 92 LEU A O 1
ATOM 708 N N . GLU A 1 93 ? 6.299 -3.135 -1.050 1.00 86.00 93 GLU A N 1
ATOM 709 C CA . GLU A 1 93 ? 6.216 -4.497 -0.511 1.00 86.00 93 GLU A CA 1
ATOM 710 C C . GLU A 1 93 ? 7.199 -5.431 -1.212 1.00 86.00 93 GLU A C 1
ATOM 712 O O . GLU A 1 93 ? 7.853 -6.249 -0.569 1.00 86.00 93 GLU A O 1
ATOM 717 N N . LEU A 1 94 ? 7.342 -5.299 -2.530 1.00 81.75 94 LEU A N 1
ATOM 718 C CA . LEU A 1 94 ? 8.269 -6.107 -3.314 1.00 81.75 94 LEU A CA 1
ATOM 719 C C . LEU A 1 94 ? 9.714 -5.627 -3.189 1.00 81.75 94 LEU A C 1
ATOM 721 O O . LEU A 1 94 ? 10.623 -6.447 -3.272 1.00 81.75 94 LEU A O 1
ATOM 725 N N . ALA A 1 95 ? 9.949 -4.330 -3.017 1.00 83.88 95 ALA A N 1
ATOM 726 C CA . ALA A 1 95 ? 11.270 -3.713 -3.055 1.00 83.88 95 ALA A CA 1
ATOM 727 C C . ALA A 1 95 ? 11.471 -2.724 -1.889 1.00 83.88 95 ALA A C 1
ATOM 729 O O . ALA A 1 95 ? 11.448 -1.507 -2.100 1.00 83.88 95 ALA A O 1
ATOM 730 N N . PRO A 1 96 ? 11.746 -3.217 -0.663 1.00 86.69 96 PRO A N 1
ATOM 731 C CA . PRO A 1 96 ? 11.915 -2.373 0.525 1.00 86.69 96 PRO A CA 1
ATOM 732 C C . PRO A 1 96 ? 12.995 -1.289 0.383 1.00 86.69 96 PRO A C 1
ATOM 734 O O . PRO A 1 96 ? 12.901 -0.221 0.986 1.00 86.69 96 PRO A O 1
ATOM 737 N N . GLN A 1 97 ? 14.007 -1.520 -0.461 1.00 85.25 97 GLN A N 1
ATOM 738 C CA . GLN A 1 97 ? 15.071 -0.556 -0.754 1.00 85.25 97 GLN A CA 1
ATOM 739 C C . GLN A 1 97 ? 14.567 0.757 -1.384 1.00 85.25 97 GLN A C 1
ATOM 741 O O . GLN A 1 97 ? 15.271 1.764 -1.349 1.00 85.25 97 GLN A O 1
ATOM 746 N N . CYS A 1 98 ? 13.351 0.773 -1.936 1.00 88.44 98 CYS A N 1
ATOM 747 C CA . CYS A 1 98 ? 12.723 1.966 -2.503 1.00 88.44 98 CYS A CA 1
ATOM 748 C C . CYS A 1 98 ? 12.063 2.872 -1.445 1.00 88.44 98 CYS A C 1
ATOM 750 O O . CYS A 1 98 ? 11.537 3.928 -1.796 1.00 88.44 98 CYS A O 1
ATOM 752 N N . GLY A 1 99 ? 12.129 2.512 -0.156 1.00 91.19 99 GLY A N 1
ATOM 753 C CA . GLY A 1 99 ? 11.411 3.188 0.930 1.00 91.19 99 GLY A CA 1
ATOM 754 C C . GLY A 1 99 ? 11.600 4.703 0.996 1.00 91.19 99 GLY A C 1
ATOM 755 O O . GLY A 1 99 ? 10.619 5.415 1.162 1.00 91.19 99 GLY A O 1
ATOM 756 N N . ARG A 1 100 ? 12.819 5.222 0.788 1.00 91.62 100 ARG A N 1
ATOM 757 C CA . ARG A 1 100 ? 13.073 6.679 0.825 1.00 91.62 100 ARG A CA 1
ATOM 758 C C . ARG A 1 100 ? 12.344 7.448 -0.278 1.00 91.62 100 ARG A C 1
ATOM 760 O O . ARG A 1 100 ? 11.844 8.537 -0.029 1.00 91.62 100 ARG A O 1
ATOM 767 N N . VAL A 1 101 ? 12.288 6.882 -1.483 1.00 91.69 101 VAL A N 1
ATOM 768 C CA . VAL A 1 101 ? 11.632 7.504 -2.645 1.00 91.69 101 VAL A CA 1
ATOM 769 C C . VAL A 1 101 ? 10.120 7.521 -2.444 1.00 91.69 101 VAL A C 1
ATOM 771 O O . VAL A 1 101 ? 9.480 8.552 -2.630 1.00 91.69 101 VAL A O 1
ATOM 774 N N . VAL A 1 102 ? 9.565 6.395 -1.988 1.00 92.12 102 VAL A N 1
ATOM 775 C CA . VAL A 1 102 ? 8.133 6.272 -1.685 1.00 92.12 102 VAL A CA 1
ATOM 776 C C . VAL A 1 102 ? 7.740 7.188 -0.527 1.00 92.12 102 VAL A C 1
ATOM 778 O O . VAL A 1 102 ? 6.742 7.892 -0.625 1.00 92.12 102 VAL A O 1
ATOM 781 N N . GLN A 1 103 ? 8.541 7.235 0.540 1.00 92.38 103 GLN A N 1
ATOM 782 C CA . GLN A 1 103 ? 8.299 8.126 1.672 1.00 92.38 103 GLN A CA 1
ATOM 783 C C . GLN A 1 103 ? 8.279 9.591 1.232 1.00 92.38 103 GLN A C 1
ATOM 785 O O . GLN A 1 103 ? 7.311 10.276 1.530 1.00 92.38 103 GLN A O 1
ATOM 790 N N . ARG A 1 104 ? 9.277 10.050 0.462 1.00 90.81 104 ARG A N 1
ATOM 791 C CA . ARG A 1 104 ? 9.322 11.431 -0.047 1.00 90.81 104 ARG A CA 1
ATOM 792 C C . ARG A 1 104 ? 8.060 11.796 -0.829 1.00 90.81 104 ARG A C 1
ATOM 794 O O . ARG A 1 104 ? 7.515 12.877 -0.640 1.00 90.81 104 ARG A O 1
ATOM 801 N N . TYR A 1 105 ? 7.581 10.897 -1.688 1.00 90.44 105 TYR A N 1
ATOM 802 C CA . TYR A 1 105 ? 6.330 11.120 -2.410 1.00 90.44 105 TYR A CA 1
ATOM 803 C C . TYR A 1 105 ? 5.131 11.245 -1.457 1.00 90.44 105 TYR A C 1
ATOM 805 O O . TYR A 1 105 ? 4.357 12.193 -1.556 1.00 90.44 105 TYR A O 1
ATOM 813 N N . LEU A 1 106 ? 5.000 10.313 -0.510 1.00 90.06 106 LEU A N 1
ATOM 814 C CA . LEU A 1 106 ? 3.900 10.261 0.458 1.00 90.06 106 LEU A CA 1
ATOM 815 C C . LEU A 1 106 ? 3.954 11.362 1.527 1.00 90.06 106 LEU A C 1
ATOM 817 O O . LEU A 1 106 ? 2.974 11.585 2.225 1.00 90.06 106 LEU A O 1
ATOM 821 N N . GLU A 1 107 ? 5.081 12.040 1.704 1.00 88.19 107 GLU A N 1
ATOM 822 C CA . GLU A 1 107 ? 5.167 13.240 2.541 1.00 88.19 107 GLU A CA 1
ATOM 823 C C . GLU A 1 107 ? 4.541 14.454 1.835 1.00 88.19 107 GLU A C 1
ATOM 825 O O . GLU A 1 107 ? 3.954 15.314 2.493 1.00 88.19 107 GLU A O 1
ATOM 830 N N . CYS A 1 108 ? 4.611 14.497 0.500 1.00 83.88 108 CYS A N 1
ATOM 831 C CA . CYS A 1 108 ? 4.037 15.563 -0.322 1.00 83.88 108 CYS A CA 1
ATOM 832 C C . CYS A 1 108 ? 2.589 15.288 -0.759 1.00 83.88 108 CYS A C 1
ATOM 834 O O . CYS A 1 108 ? 1.783 16.214 -0.819 1.00 83.88 108 CYS A O 1
ATOM 836 N N . SER A 1 109 ? 2.254 14.034 -1.066 1.00 75.81 109 SER A N 1
ATOM 837 C CA . SER A 1 109 ? 0.886 13.583 -1.327 1.00 75.81 109 SER A CA 1
ATOM 838 C C . SER A 1 109 ? 0.212 13.268 0.005 1.00 75.81 109 SER A C 1
ATOM 840 O O . SER A 1 109 ? 0.796 12.593 0.850 1.00 75.81 109 SER A O 1
ATOM 842 N N . THR A 1 110 ? -1.025 13.714 0.222 1.00 67.38 110 THR A N 1
ATOM 843 C CA . THR A 1 110 ? -1.737 13.464 1.483 1.00 67.38 110 THR A CA 1
ATOM 844 C C . THR A 1 110 ? -2.983 12.585 1.294 1.00 67.38 110 THR A C 1
ATOM 846 O O . THR A 1 110 ? -4.101 13.036 1.558 1.00 67.38 110 THR A O 1
ATOM 849 N N . PRO A 1 111 ? -2.824 11.284 0.954 1.00 67.38 111 PRO A N 1
ATOM 850 C CA . PRO A 1 111 ? -3.936 10.343 0.776 1.00 67.38 111 PRO A CA 1
ATOM 851 C C . PRO A 1 111 ? -4.991 10.345 1.897 1.00 67.38 111 PRO A C 1
ATOM 853 O O . PRO A 1 111 ? -6.185 10.359 1.593 1.00 67.38 111 PRO A O 1
ATOM 856 N N . PRO A 1 112 ? -4.630 10.378 3.202 1.00 66.25 112 PRO A N 1
ATOM 857 C CA . PRO A 1 112 ? -5.645 10.408 4.255 1.00 66.25 112 PRO A CA 1
ATOM 858 C C . PRO A 1 112 ? -6.399 11.745 4.332 1.00 66.25 112 PRO A C 1
ATOM 860 O O . PRO A 1 112 ? -7.515 11.780 4.844 1.00 66.25 112 PRO A O 1
ATOM 863 N N . GLN A 1 113 ? -5.825 12.842 3.828 1.00 69.31 113 GLN A N 1
ATOM 864 C CA . GLN A 1 113 ? -6.503 14.139 3.748 1.00 69.31 113 GLN A CA 1
ATOM 865 C C . GLN A 1 113 ? -7.441 14.196 2.537 1.00 69.31 113 GLN A C 1
ATOM 867 O O . GLN A 1 113 ? -8.553 14.702 2.675 1.00 69.31 113 GLN A O 1
ATOM 872 N N . GLU A 1 114 ? -7.036 13.622 1.397 1.00 70.94 114 GLU A N 1
ATOM 873 C CA . GLU A 1 114 ? -7.898 13.436 0.219 1.00 70.94 114 GLU A CA 1
ATOM 874 C C . GLU A 1 114 ? -9.153 12.627 0.585 1.00 70.94 114 GLU A C 1
ATOM 876 O O . GLU A 1 114 ? -10.277 13.057 0.324 1.00 70.94 114 GLU A O 1
ATOM 881 N N . LEU A 1 115 ? -8.974 11.504 1.287 1.00 69.44 115 LEU A N 1
ATOM 882 C CA . LEU A 1 115 ? -10.076 10.671 1.778 1.00 69.44 115 LEU A CA 1
ATOM 883 C C . LEU A 1 115 ? -10.972 11.404 2.776 1.00 69.44 115 LEU A C 1
ATOM 885 O O . LEU A 1 115 ? -12.200 11.362 2.673 1.00 69.44 115 LEU A O 1
ATOM 889 N N . ALA A 1 116 ? -10.371 12.095 3.746 1.00 65.94 116 ALA A N 1
ATOM 890 C CA . ALA A 1 116 ? -11.122 12.833 4.754 1.00 65.94 116 ALA A CA 1
ATOM 891 C C . ALA A 1 116 ? -11.927 13.996 4.156 1.00 65.94 116 ALA A C 1
ATOM 893 O O . ALA A 1 116 ? -12.958 14.363 4.717 1.00 65.94 116 ALA A O 1
ATOM 894 N N . TRP A 1 117 ? -11.468 14.577 3.045 1.00 68.31 117 TRP A N 1
ATOM 895 C CA . TRP A 1 117 ? -12.205 15.590 2.294 1.00 68.31 117 TRP A CA 1
ATOM 896 C C . TRP A 1 117 ? -13.383 14.980 1.524 1.00 68.31 117 TRP A C 1
ATOM 898 O O . TRP A 1 117 ? -14.504 15.472 1.632 1.00 68.31 117 TRP A O 1
ATOM 908 N N . ARG A 1 118 ? -13.158 13.865 0.813 1.00 69.56 118 ARG A N 1
ATOM 909 C CA . ARG A 1 118 ? -14.194 13.143 0.045 1.00 69.56 118 ARG A CA 1
ATOM 910 C C . ARG A 1 118 ? -15.326 12.593 0.911 1.00 69.56 118 ARG A C 1
ATOM 912 O O . ARG A 1 118 ? -16.461 12.513 0.461 1.00 69.56 118 ARG A O 1
ATOM 919 N N . SER A 1 119 ? -15.024 12.272 2.164 1.00 62.28 119 SER A N 1
ATOM 920 C CA . SER A 1 119 ? -15.989 11.731 3.127 1.00 62.28 119 SER A CA 1
ATOM 921 C C . SER A 1 119 ? -16.935 12.788 3.726 1.00 62.28 119 SER A C 1
ATOM 923 O O . SER A 1 119 ? -17.797 12.439 4.532 1.00 62.28 119 SER A O 1
ATOM 925 N N . GLN A 1 120 ? -16.776 14.081 3.404 1.00 63.56 120 GLN A N 1
ATOM 926 C CA . GLN A 1 120 ? -17.616 15.138 3.974 1.00 63.56 120 GLN A CA 1
ATOM 927 C C . GLN A 1 120 ? -18.985 15.225 3.278 1.00 63.56 120 GLN A C 1
ATOM 929 O O . GLN A 1 120 ? -19.038 15.363 2.056 1.00 63.56 120 GLN A O 1
ATOM 934 N N . PRO A 1 121 ? -20.099 15.278 4.035 1.00 54.72 121 PRO A N 1
ATOM 935 C CA . PRO A 1 121 ? -21.453 15.342 3.474 1.00 54.72 121 PRO A CA 1
ATOM 936 C C . PRO A 1 121 ? -21.763 16.643 2.708 1.00 54.72 121 PRO A C 1
ATOM 938 O O . PRO A 1 121 ? -22.769 16.711 2.013 1.00 54.72 121 PRO A O 1
ATOM 941 N N . ALA A 1 122 ? -20.916 17.673 2.825 1.00 50.06 122 ALA A N 1
ATOM 942 C CA . ALA A 1 122 ? -21.051 18.945 2.110 1.00 50.06 122 ALA A CA 1
ATOM 943 C C . ALA A 1 122 ? -20.276 18.995 0.777 1.00 50.06 122 ALA A C 1
ATOM 945 O O . ALA A 1 122 ? -20.328 20.009 0.080 1.00 50.06 122 ALA A O 1
ATOM 946 N N . SER A 1 123 ? -19.539 17.936 0.423 1.00 48.50 123 SER A N 1
ATOM 947 C CA . SER A 1 123 ? -18.834 17.875 -0.854 1.00 48.50 123 SER A CA 1
ATOM 948 C C . SER A 1 123 ? -19.837 17.634 -1.984 1.00 48.50 123 SER A C 1
ATOM 950 O O . SER A 1 123 ? -20.494 16.602 -2.044 1.00 48.50 123 SER A O 1
ATOM 952 N N . THR A 1 124 ? -19.954 18.594 -2.899 1.00 43.38 124 THR A N 1
ATOM 953 C CA . THR A 1 124 ? -20.762 18.523 -4.129 1.00 43.38 124 THR A CA 1
ATOM 954 C C . THR A 1 124 ? -20.197 17.564 -5.183 1.00 43.38 124 THR A C 1
ATOM 956 O O . THR A 1 124 ? -20.776 17.432 -6.261 1.00 43.38 124 THR A O 1
ATOM 959 N N . GLN A 1 125 ? -19.076 16.892 -4.908 1.00 47.09 125 GLN A N 1
ATOM 960 C CA . GLN A 1 125 ? -18.566 15.821 -5.757 1.00 47.09 125 GLN A CA 1
ATOM 961 C C . GLN A 1 125 ? -19.291 14.518 -5.428 1.00 47.09 125 GLN A C 1
ATOM 963 O O . GLN A 1 125 ? -19.431 14.160 -4.260 1.00 47.09 125 GLN A O 1
ATOM 968 N N . ALA A 1 126 ? -19.754 13.824 -6.472 1.00 44.50 126 ALA A N 1
ATOM 969 C CA . ALA A 1 126 ? -20.370 12.510 -6.355 1.00 44.50 126 ALA A CA 1
ATOM 970 C C . ALA A 1 126 ? -19.526 11.615 -5.427 1.00 44.50 126 ALA A C 1
ATOM 972 O O . ALA A 1 126 ? -18.296 11.646 -5.544 1.00 44.50 126 ALA A O 1
ATOM 973 N N . PRO A 1 127 ? -20.151 10.852 -4.509 1.00 52.56 127 PRO A N 1
ATOM 974 C CA . PRO A 1 127 ? -19.419 9.946 -3.636 1.00 52.56 127 PRO A CA 1
ATOM 975 C C . PRO A 1 127 ? -18.483 9.092 -4.493 1.00 52.56 127 PRO A C 1
ATOM 977 O O . PRO A 1 127 ? -18.914 8.507 -5.492 1.00 52.56 127 PRO A O 1
ATOM 980 N N . GLY A 1 128 ? -17.196 9.075 -4.140 1.00 55.41 128 GLY A N 1
ATOM 981 C CA . GLY A 1 128 ? -16.237 8.190 -4.788 1.00 55.41 128 GLY A CA 1
ATOM 982 C C . GLY A 1 128 ? -16.740 6.744 -4.714 1.00 55.41 128 GLY A C 1
ATOM 983 O O . GLY A 1 128 ? -17.481 6.393 -3.790 1.00 55.41 128 GLY A O 1
ATOM 984 N N . PRO A 1 129 ? -16.396 5.879 -5.683 1.00 62.78 129 PRO A N 1
ATOM 985 C CA . PRO A 1 129 ? -16.760 4.476 -5.579 1.00 62.78 129 PRO A CA 1
ATOM 986 C C . PRO A 1 129 ? -16.130 3.918 -4.299 1.00 62.78 129 PRO A C 1
ATOM 988 O O . PRO A 1 129 ? -14.913 3.967 -4.145 1.00 62.78 129 PRO A O 1
ATOM 991 N N . ALA A 1 130 ? -16.948 3.376 -3.392 1.00 67.50 130 ALA A N 1
ATOM 992 C CA . ALA A 1 130 ? -16.520 2.909 -2.067 1.00 67.50 130 ALA A CA 1
ATOM 993 C C . ALA A 1 130 ? -15.301 1.959 -2.102 1.00 67.50 130 ALA A C 1
ATOM 995 O O . ALA A 1 130 ? -14.517 1.914 -1.156 1.00 67.50 130 ALA A O 1
ATOM 996 N N . ALA A 1 131 ? -15.111 1.239 -3.213 1.00 70.62 131 ALA A N 1
ATOM 997 C CA . ALA A 1 131 ? -13.940 0.406 -3.468 1.00 70.62 131 ALA A CA 1
ATOM 998 C C . ALA A 1 131 ? -12.624 1.206 -3.570 1.00 70.62 131 ALA A C 1
ATOM 1000 O O . ALA A 1 131 ? -11.624 0.803 -2.983 1.00 70.62 131 ALA A O 1
ATOM 1001 N N . ALA A 1 132 ? -12.621 2.358 -4.248 1.00 76.75 132 ALA A N 1
ATOM 1002 C CA . ALA A 1 132 ? -11.430 3.197 -4.387 1.00 76.75 132 ALA A CA 1
ATOM 1003 C C . ALA A 1 132 ? -11.011 3.812 -3.044 1.00 76.75 132 ALA A C 1
ATOM 1005 O O . ALA A 1 132 ? -9.822 3.875 -2.731 1.00 76.75 132 ALA A O 1
ATOM 1006 N N . ASP A 1 133 ? -11.982 4.203 -2.216 1.00 83.69 133 ASP A N 1
ATOM 1007 C CA . ASP A 1 133 ? -11.699 4.721 -0.877 1.00 83.69 133 ASP A CA 1
ATOM 1008 C C . ASP A 1 133 ? -11.150 3.621 0.044 1.00 83.69 133 ASP A C 1
ATOM 1010 O O . ASP A 1 133 ? -10.202 3.856 0.799 1.00 83.69 133 ASP A O 1
ATOM 1014 N N . ALA A 1 134 ? -11.678 2.396 -0.072 1.00 85.00 134 ALA A N 1
ATOM 1015 C CA . ALA A 1 134 ? -11.169 1.219 0.630 1.00 85.00 134 ALA A CA 1
ATOM 1016 C C . ALA A 1 134 ? -9.742 0.833 0.196 1.00 85.00 134 ALA A C 1
ATOM 1018 O O . ALA A 1 134 ? -8.950 0.371 1.023 1.00 85.00 134 ALA A O 1
ATOM 1019 N N . ASP A 1 135 ? -9.385 1.013 -1.075 1.00 85.19 135 ASP A N 1
ATOM 1020 C CA . ASP A 1 135 ? -8.028 0.768 -1.579 1.00 85.19 135 ASP A CA 1
ATOM 1021 C C . ASP A 1 135 ? -7.047 1.838 -1.103 1.00 85.19 135 ASP A C 1
ATOM 1023 O O . ASP A 1 135 ? -5.939 1.522 -0.656 1.00 85.19 135 ASP A O 1
ATOM 1027 N N . LEU A 1 136 ? -7.463 3.101 -1.117 1.00 87.19 136 LEU A N 1
ATOM 1028 C CA . LEU A 1 136 ? -6.621 4.220 -0.718 1.00 87.19 136 LEU A CA 1
ATOM 1029 C C . LEU A 1 136 ? -6.359 4.237 0.795 1.00 87.19 136 LEU A C 1
ATOM 1031 O O . LEU A 1 136 ? -5.224 4.448 1.225 1.00 87.19 136 LEU A O 1
ATOM 1035 N N . VAL A 1 137 ? -7.362 3.948 1.631 1.00 89.75 137 VAL A N 1
ATOM 1036 C CA . VAL A 1 137 ? -7.163 3.865 3.091 1.00 89.75 137 VAL A CA 1
ATOM 1037 C C . VAL A 1 137 ? -6.339 2.637 3.478 1.00 89.75 137 VAL A C 1
ATOM 1039 O O . VAL A 1 137 ? -5.508 2.713 4.383 1.00 89.75 137 VAL A O 1
ATOM 1042 N N . ALA A 1 138 ? -6.501 1.518 2.764 1.00 89.69 138 ALA A N 1
ATOM 1043 C CA . ALA A 1 138 ? -5.656 0.344 2.940 1.00 89.69 138 ALA A CA 1
ATOM 1044 C C . ALA A 1 138 ? -4.208 0.644 2.533 1.00 89.69 138 ALA A C 1
ATOM 1046 O O . ALA A 1 138 ? -3.277 0.309 3.266 1.00 89.69 138 ALA A O 1
ATOM 1047 N N . THR A 1 139 ? -4.019 1.349 1.419 1.00 90.25 139 THR A N 1
ATOM 1048 C CA . THR A 1 139 ? -2.715 1.860 0.982 1.00 90.25 139 THR A CA 1
ATOM 1049 C C . THR A 1 139 ? -2.087 2.733 2.065 1.00 90.25 139 THR A C 1
ATOM 1051 O O . THR A 1 139 ? -0.932 2.524 2.431 1.00 90.25 139 THR A O 1
ATOM 1054 N N . ALA A 1 140 ? -2.850 3.668 2.636 1.00 91.88 140 ALA A N 1
ATOM 1055 C CA . ALA A 1 140 ? -2.375 4.552 3.693 1.00 91.88 140 ALA A CA 1
ATOM 1056 C C . ALA A 1 140 ? -1.994 3.782 4.972 1.00 91.88 140 ALA A C 1
ATOM 1058 O O . ALA A 1 140 ? -0.906 3.979 5.517 1.00 91.88 140 ALA A O 1
ATOM 1059 N N . LEU A 1 141 ? -2.837 2.847 5.424 1.00 93.25 141 LEU A N 1
ATOM 1060 C CA . LEU A 1 141 ? -2.520 1.960 6.547 1.00 93.25 141 LEU A CA 1
ATOM 1061 C C . LEU A 1 141 ? -1.231 1.173 6.281 1.00 93.25 141 LEU A C 1
ATOM 1063 O O . LEU A 1 141 ? -0.372 1.056 7.159 1.00 93.25 141 LEU A O 1
ATOM 1067 N N . ARG A 1 142 ? -1.072 0.649 5.064 1.00 93.06 142 ARG A N 1
ATOM 1068 C CA . ARG A 1 142 ? 0.103 -0.132 4.688 1.00 93.06 142 ARG A CA 1
ATOM 1069 C C . ARG A 1 142 ? 1.369 0.719 4.652 1.00 93.06 142 ARG A C 1
ATOM 1071 O O . ARG A 1 142 ? 2.392 0.296 5.187 1.00 93.06 142 ARG A O 1
ATOM 1078 N N . ALA A 1 143 ? 1.286 1.935 4.122 1.00 92.81 143 ALA A N 1
ATOM 1079 C CA . ALA A 1 143 ? 2.365 2.916 4.172 1.00 92.81 143 ALA A CA 1
ATOM 1080 C C . ALA A 1 143 ? 2.809 3.198 5.618 1.00 92.81 143 ALA A C 1
ATOM 1082 O O . ALA A 1 143 ? 3.999 3.112 5.907 1.00 92.81 143 ALA A O 1
ATOM 1083 N N . LEU A 1 144 ? 1.879 3.425 6.554 1.00 93.19 144 LEU A N 1
ATOM 1084 C CA . LEU A 1 144 ? 2.208 3.635 7.974 1.00 93.19 144 LEU A CA 1
ATOM 1085 C C . LEU A 1 144 ? 2.896 2.427 8.636 1.00 93.19 144 LEU A C 1
ATOM 1087 O O . LEU A 1 144 ? 3.690 2.585 9.574 1.00 93.19 144 LEU A O 1
ATOM 1091 N N . GLN A 1 145 ? 2.583 1.212 8.182 1.00 93.12 145 GLN A N 1
ATOM 1092 C CA . GLN A 1 145 ? 3.223 -0.015 8.659 1.00 93.12 145 GLN A CA 1
ATOM 1093 C C . GLN A 1 145 ? 4.641 -0.180 8.100 1.00 93.12 145 GLN A C 1
ATOM 1095 O O . GLN A 1 145 ? 5.532 -0.575 8.849 1.00 93.12 145 GLN A O 1
ATOM 1100 N N . LEU A 1 146 ? 4.848 0.119 6.814 1.00 92.94 146 LEU A N 1
ATOM 1101 C CA . LEU A 1 146 ? 6.123 -0.079 6.113 1.00 92.94 146 LEU A CA 1
ATOM 1102 C C . LEU A 1 146 ? 7.117 1.071 6.309 1.00 92.94 146 LEU A C 1
ATOM 1104 O O . LEU A 1 146 ? 8.324 0.847 6.256 1.00 92.94 146 LEU A O 1
ATOM 1108 N N . LEU A 1 147 ? 6.625 2.290 6.537 1.00 93.94 147 LEU A N 1
ATOM 1109 C CA . LEU A 1 147 ? 7.422 3.513 6.624 1.00 93.94 147 LEU A CA 1
ATOM 1110 C C . LEU A 1 147 ? 7.182 4.205 7.975 1.00 93.94 147 LEU A C 1
ATOM 1112 O O . LEU A 1 147 ? 6.355 5.115 8.072 1.00 93.94 147 LEU A O 1
ATOM 1116 N N . PRO A 1 148 ? 7.912 3.819 9.040 1.00 89.38 148 PRO A N 1
ATOM 1117 C CA . PRO A 1 148 ? 7.755 4.424 10.363 1.00 89.38 148 PRO A CA 1
ATOM 1118 C C . PRO A 1 148 ? 7.963 5.944 10.383 1.00 89.38 148 PRO A C 1
ATOM 1120 O O . PRO A 1 148 ? 7.349 6.620 11.206 1.00 89.38 148 PRO A O 1
ATOM 1123 N N . GLY A 1 149 ? 8.773 6.485 9.463 1.00 89.38 149 GLY A N 1
ATOM 1124 C CA . GLY A 1 149 ? 9.004 7.927 9.322 1.00 89.38 149 GLY A CA 1
ATOM 1125 C C . GLY A 1 149 ? 7.727 8.727 9.051 1.00 89.38 149 GLY A C 1
ATOM 1126 O O . GLY A 1 149 ? 7.580 9.828 9.576 1.00 89.38 149 GLY A O 1
ATOM 1127 N N . LEU A 1 150 ? 6.746 8.140 8.353 1.00 90.44 150 LEU A N 1
ATOM 1128 C CA . LEU A 1 150 ? 5.461 8.799 8.098 1.00 90.44 150 LEU A CA 1
ATOM 1129 C C . LEU A 1 150 ? 4.689 9.089 9.389 1.00 90.44 150 LEU A C 1
ATOM 1131 O O . LEU A 1 150 ? 3.972 10.076 9.451 1.00 90.44 150 LEU A O 1
ATOM 1135 N N . ARG A 1 151 ? 4.865 8.297 10.455 1.00 90.31 151 ARG A N 1
ATOM 1136 C CA . ARG A 1 151 ? 4.141 8.492 11.728 1.00 90.31 151 ARG A CA 1
ATOM 1137 C C . ARG A 1 151 ? 4.510 9.795 12.437 1.00 90.31 151 ARG A C 1
ATOM 1139 O O . ARG A 1 151 ? 3.757 10.258 13.286 1.00 90.31 151 ARG A O 1
ATOM 1146 N N . GLN A 1 152 ? 5.674 10.358 12.117 1.00 88.12 152 GLN A N 1
ATOM 1147 C CA . GLN A 1 152 ? 6.154 11.629 12.663 1.00 88.12 152 GLN A CA 1
ATOM 1148 C C . GLN A 1 152 ? 5.852 12.808 11.728 1.00 88.12 152 GLN A C 1
ATOM 1150 O O . GLN A 1 152 ? 6.042 13.961 12.110 1.00 88.12 152 GLN A O 1
ATOM 1155 N N . HIS A 1 153 ? 5.384 12.537 10.506 1.00 89.12 153 HIS A N 1
ATOM 1156 C CA . HIS A 1 153 ? 5.129 13.568 9.515 1.00 89.12 153 HIS A CA 1
ATOM 1157 C C . HIS A 1 153 ? 3.811 14.307 9.820 1.00 89.12 153 HIS A C 1
ATOM 1159 O O . HIS A 1 153 ? 2.777 13.661 10.018 1.00 89.12 153 HIS A O 1
ATOM 1165 N N . PRO A 1 154 ? 3.778 15.655 9.793 1.00 84.75 154 PRO A N 1
ATOM 1166 C CA . PRO A 1 154 ? 2.587 16.439 10.143 1.00 84.75 154 PRO A CA 1
ATOM 1167 C C . PRO A 1 154 ? 1.387 16.198 9.211 1.00 84.75 154 PRO A C 1
ATOM 1169 O O . PRO A 1 154 ? 0.245 16.445 9.591 1.00 84.75 154 PRO A O 1
ATOM 1172 N N . GLY A 1 155 ? 1.621 15.690 7.998 1.00 82.62 155 GLY A N 1
ATOM 1173 C CA . GLY A 1 155 ? 0.552 15.297 7.073 1.00 82.62 155 GLY A CA 1
ATOM 1174 C C . GLY A 1 155 ? -0.186 14.004 7.460 1.00 82.62 155 GLY A C 1
ATOM 1175 O O . GLY A 1 155 ? -1.330 13.812 7.046 1.00 82.62 155 GLY A O 1
ATOM 1176 N N . TRP A 1 156 ? 0.432 13.149 8.282 1.00 88.81 156 TRP A N 1
ATOM 1177 C CA . TRP A 1 156 ? -0.005 11.782 8.601 1.00 88.81 156 TRP A CA 1
ATOM 1178 C C . TRP A 1 156 ? -0.442 11.655 10.065 1.00 88.81 156 TRP A C 1
ATOM 1180 O O . TRP A 1 156 ? 0.052 10.833 10.833 1.00 88.81 156 TRP A O 1
ATOM 1190 N N . THR A 1 157 ? -1.390 12.498 10.467 1.00 88.12 157 THR A N 1
ATOM 1191 C CA . THR A 1 157 ? -1.886 12.548 11.848 1.00 88.12 157 THR A CA 1
ATOM 1192 C C . THR A 1 157 ? -3.092 11.641 12.065 1.00 88.12 157 THR A C 1
ATOM 1194 O O . THR A 1 157 ? -3.881 11.382 11.153 1.00 88.12 157 THR A O 1
ATOM 1197 N N . ALA A 1 158 ? -3.287 11.210 13.316 1.00 88.94 158 ALA A N 1
ATOM 1198 C CA . ALA A 1 158 ? -4.453 10.418 13.706 1.00 88.94 158 ALA A CA 1
ATOM 1199 C C . ALA A 1 158 ? -5.774 11.140 13.386 1.00 88.94 158 ALA A C 1
ATOM 1201 O O . ALA A 1 158 ? -6.746 10.490 13.016 1.00 88.94 158 ALA A O 1
ATOM 1202 N N . GLY A 1 159 ? -5.799 12.478 13.454 1.00 88.56 159 GLY A N 1
ATOM 1203 C CA . GLY A 1 159 ? -6.991 13.286 13.184 1.00 88.56 159 GLY A CA 1
ATOM 1204 C C . GLY A 1 159 ? -7.579 13.085 11.783 1.00 88.56 159 GLY A C 1
ATOM 1205 O O . GLY A 1 159 ? -8.800 13.054 11.640 1.00 88.56 159 GLY A O 1
ATOM 1206 N N . SER A 1 160 ? -6.743 12.887 10.758 1.00 85.69 160 SER A N 1
ATOM 1207 C CA . SER A 1 160 ? -7.219 12.599 9.397 1.00 85.69 160 SER A CA 1
ATOM 1208 C C . SER A 1 160 ? -7.937 11.248 9.327 1.00 85.69 160 SER A C 1
ATOM 1210 O O . SER A 1 160 ? -9.021 11.156 8.759 1.00 85.69 160 SER A O 1
ATOM 1212 N N . PHE A 1 161 ? -7.385 10.219 9.978 1.00 90.50 161 PHE A N 1
ATOM 1213 C CA . PHE A 1 161 ? -7.990 8.885 10.031 1.00 90.50 161 PHE A CA 1
ATOM 1214 C C . PHE A 1 161 ? -9.208 8.821 10.959 1.00 90.50 161 PHE A C 1
ATOM 1216 O O . PHE A 1 161 ? -10.150 8.092 10.671 1.00 90.50 161 PHE A O 1
ATOM 1223 N N . MET A 1 162 ? -9.246 9.615 12.033 1.00 91.38 162 MET A N 1
ATOM 1224 C CA . MET A 1 162 ? -10.403 9.685 12.933 1.00 91.38 162 MET A CA 1
ATOM 1225 C C . MET A 1 162 ? -11.682 10.117 12.211 1.00 91.38 162 MET A C 1
ATOM 1227 O O . MET A 1 162 ? -12.756 9.608 12.518 1.00 91.38 162 MET A O 1
ATOM 1231 N N . ARG A 1 163 ? -11.581 11.004 11.213 1.00 88.75 163 ARG A N 1
ATOM 1232 C CA . ARG A 1 163 ? -12.735 11.405 10.388 1.00 88.75 163 ARG A CA 1
ATOM 1233 C C . ARG A 1 163 ? -13.297 10.246 9.561 1.00 88.75 163 ARG A C 1
ATOM 1235 O O . ARG A 1 163 ? -14.492 10.214 9.298 1.00 88.75 163 ARG A O 1
ATOM 1242 N N . LEU A 1 164 ? -12.456 9.277 9.196 1.00 89.94 164 LEU A N 1
ATOM 1243 C CA . LEU A 1 164 ? -12.845 8.093 8.425 1.00 89.94 164 LEU A CA 1
ATOM 1244 C C . LEU A 1 164 ? -13.523 7.012 9.287 1.00 89.94 164 LEU A C 1
ATOM 1246 O O . LEU A 1 164 ? -14.082 6.062 8.746 1.00 89.94 164 LEU A O 1
ATOM 1250 N N . LEU A 1 165 ? -13.533 7.152 10.618 1.00 91.56 165 LEU A N 1
ATOM 1251 C CA . LEU A 1 165 ? -14.218 6.212 11.520 1.00 91.56 165 LEU A CA 1
ATOM 1252 C C . LEU A 1 165 ? -15.746 6.244 11.367 1.00 91.56 165 LEU A C 1
ATOM 1254 O O . LEU A 1 165 ? -16.418 5.299 11.767 1.00 91.56 165 LEU A O 1
ATOM 1258 N N . GLN A 1 166 ? -16.287 7.307 10.771 1.00 88.69 166 GLN A N 1
ATOM 1259 C CA . GLN A 1 166 ? -17.713 7.457 10.464 1.00 88.69 166 GLN A CA 1
ATOM 1260 C C . GLN A 1 166 ? -18.033 7.167 8.989 1.00 88.69 166 GLN A C 1
ATOM 1262 O O . GLN A 1 166 ? -19.133 7.457 8.524 1.00 88.69 166 GLN A O 1
ATOM 1267 N N . HIS A 1 167 ? -17.077 6.620 8.233 1.00 89.12 167 HIS A N 1
ATOM 1268 C CA . HIS A 1 167 ? -17.274 6.317 6.821 1.00 89.12 167 HIS A CA 1
ATOM 1269 C C . HIS A 1 167 ? -18.316 5.205 6.614 1.00 89.12 167 HIS A C 1
ATOM 1271 O O . HIS A 1 167 ? -18.457 4.302 7.437 1.00 89.12 167 HIS A O 1
ATOM 1277 N N . GLN A 1 168 ? -19.028 5.239 5.487 1.00 87.81 168 GLN A N 1
ATOM 1278 C CA . GLN A 1 168 ? -20.113 4.292 5.202 1.00 87.81 168 GLN A CA 1
ATOM 1279 C C . GLN A 1 168 ? -19.586 2.859 4.995 1.00 87.81 168 GLN A C 1
ATOM 1281 O O . GLN A 1 168 ? -20.167 1.899 5.496 1.00 87.81 168 GLN A O 1
ATOM 1286 N N . SER A 1 169 ? -18.444 2.709 4.312 1.00 89.38 169 SER A N 1
ATOM 1287 C CA . SER A 1 169 ? -17.806 1.399 4.106 1.00 89.38 169 SER A CA 1
ATOM 1288 C C . SER A 1 169 ? -17.177 0.856 5.405 1.00 89.38 169 SER A C 1
ATOM 1290 O O . SER A 1 169 ? -16.396 1.568 6.054 1.00 89.38 169 SER A O 1
ATOM 1292 N N . PRO A 1 170 ? -17.474 -0.403 5.785 1.00 91.56 170 PRO A N 1
ATOM 1293 C CA . PRO A 1 170 ? -16.858 -1.056 6.938 1.00 91.56 170 PRO A CA 1
ATOM 1294 C C . PRO A 1 170 ? -15.354 -1.287 6.754 1.00 91.56 170 PRO A C 1
ATOM 1296 O O . PRO A 1 170 ? -14.603 -1.171 7.719 1.00 91.56 170 PRO A O 1
ATOM 1299 N N . GLU A 1 171 ? -14.883 -1.541 5.531 1.00 91.56 171 GLU A N 1
ATOM 1300 C CA . GLU A 1 171 ? -13.458 -1.704 5.223 1.00 91.56 171 GLU A CA 1
ATOM 1301 C C . GLU A 1 171 ? -12.676 -0.427 5.531 1.00 91.56 171 GLU A C 1
ATOM 1303 O O . GLU A 1 171 ? -11.594 -0.479 6.123 1.00 91.56 171 GLU A O 1
ATOM 1308 N N . VAL A 1 172 ? -13.253 0.729 5.183 1.00 91.38 172 VAL A N 1
ATOM 1309 C CA . VAL A 1 172 ? -12.648 2.031 5.470 1.00 91.38 172 VAL A CA 1
ATOM 1310 C C . VAL A 1 172 ? -12.604 2.295 6.970 1.00 91.38 172 VAL A C 1
ATOM 1312 O O . VAL A 1 172 ? -11.540 2.631 7.494 1.00 91.38 172 VAL A O 1
ATOM 1315 N N . ARG A 1 173 ? -13.717 2.074 7.681 1.00 93.06 173 ARG A N 1
ATOM 1316 C CA . ARG A 1 173 ? -13.775 2.201 9.148 1.00 93.06 173 ARG A CA 1
ATOM 1317 C C . ARG A 1 173 ? -12.774 1.274 9.836 1.00 93.06 173 ARG A C 1
ATOM 1319 O O . ARG A 1 173 ? -12.089 1.687 10.775 1.00 93.06 173 ARG A O 1
ATOM 1326 N N . TRP A 1 174 ? -12.645 0.039 9.355 1.00 95.62 174 TRP A N 1
ATOM 1327 C CA . TRP A 1 174 ? -11.713 -0.941 9.900 1.00 95.62 174 TRP A CA 1
ATOM 1328 C C . TRP A 1 174 ? -10.264 -0.487 9.707 1.00 95.62 174 TRP A C 1
ATOM 1330 O O . TRP A 1 174 ? -9.519 -0.392 10.683 1.00 95.62 174 TRP A O 1
ATOM 1340 N N . ALA A 1 175 ? -9.871 -0.128 8.482 1.00 94.50 175 ALA A N 1
ATOM 1341 C CA . ALA A 1 175 ? -8.511 0.313 8.181 1.00 94.50 175 ALA A CA 1
ATOM 1342 C C . ALA A 1 175 ? -8.145 1.612 8.918 1.00 94.50 175 ALA A C 1
ATOM 1344 O O . ALA A 1 175 ? -7.043 1.730 9.458 1.00 94.50 175 ALA A O 1
ATOM 1345 N N . ALA A 1 176 ? -9.087 2.557 9.012 1.00 94.12 176 ALA A N 1
ATOM 1346 C CA . ALA A 1 176 ? -8.936 3.776 9.798 1.00 94.12 176 ALA A CA 1
ATOM 1347 C C . ALA A 1 176 ? -8.727 3.472 11.289 1.00 94.12 176 ALA A C 1
ATOM 1349 O O . ALA A 1 176 ? -7.836 4.049 11.909 1.00 94.12 176 ALA A O 1
ATOM 1350 N N . THR A 1 177 ? -9.473 2.514 11.850 1.00 96.25 177 THR A N 1
ATOM 1351 C CA . THR A 1 177 ? -9.292 2.058 13.239 1.00 96.25 177 THR A CA 1
ATOM 1352 C C . THR A 1 177 ? -7.878 1.519 13.469 1.00 96.25 177 THR A C 1
ATOM 1354 O O . THR A 1 177 ? -7.225 1.889 14.447 1.00 96.25 177 THR A O 1
ATOM 1357 N N . GLN A 1 178 ? -7.365 0.696 12.546 1.00 96.38 178 GLN A N 1
ATOM 1358 C CA . GLN A 1 178 ? -5.991 0.183 12.619 1.00 96.38 178 GLN A CA 1
ATOM 1359 C C . GLN A 1 178 ? -4.951 1.313 12.529 1.00 96.38 178 GLN A C 1
ATOM 1361 O O . GLN A 1 178 ? -3.972 1.312 13.276 1.00 96.38 178 GLN A O 1
ATOM 1366 N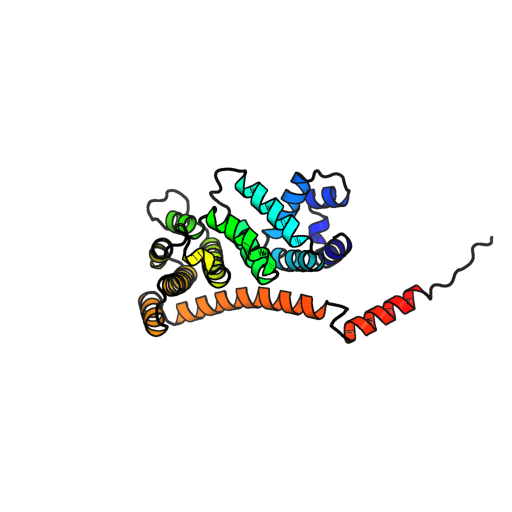 N . ALA A 1 179 ? -5.163 2.291 11.644 1.00 94.75 179 ALA A N 1
ATOM 1367 C CA . ALA A 1 179 ? -4.256 3.422 11.458 1.00 94.75 179 ALA A CA 1
ATOM 1368 C C . ALA A 1 179 ? -4.228 4.350 12.683 1.00 94.75 179 ALA A C 1
ATOM 1370 O O . ALA A 1 179 ? -3.150 4.730 13.139 1.00 94.75 179 ALA A O 1
ATOM 1371 N N . VAL A 1 180 ? -5.393 4.667 13.260 1.00 95.62 180 VAL A N 1
ATOM 1372 C CA . VAL A 1 180 ? -5.503 5.451 14.502 1.00 95.62 180 VAL A CA 1
ATOM 1373 C C . VAL A 1 180 ? -4.793 4.737 15.647 1.00 95.62 180 VAL A C 1
ATOM 1375 O O . VAL A 1 180 ? -3.992 5.359 16.343 1.00 95.62 180 VAL A O 1
ATOM 1378 N N . ALA A 1 181 ? -5.021 3.431 15.804 1.00 95.75 181 ALA A N 1
ATOM 1379 C CA . ALA A 1 181 ? -4.349 2.645 16.831 1.00 95.75 181 ALA A CA 1
ATOM 1380 C C . ALA A 1 181 ? -2.824 2.669 16.679 1.00 95.75 181 ALA A C 1
ATOM 1382 O O . ALA A 1 181 ? -2.111 2.805 17.672 1.00 95.75 181 ALA A O 1
ATOM 1383 N N . LEU A 1 182 ? -2.326 2.600 15.442 1.00 94.94 182 LEU A N 1
ATOM 1384 C CA . LEU A 1 182 ? -0.898 2.660 15.147 1.00 94.94 182 LEU A CA 1
ATOM 1385 C C . LEU A 1 182 ? -0.289 4.042 15.434 1.00 94.94 182 LEU A C 1
ATOM 1387 O O . LEU A 1 182 ? 0.813 4.119 15.966 1.00 94.94 182 LEU A O 1
ATOM 1391 N N . LEU A 1 183 ? -0.989 5.126 15.090 1.00 94.31 183 LEU A N 1
ATOM 1392 C CA . LEU A 1 183 ? -0.507 6.501 15.281 1.00 94.31 183 LEU A CA 1
ATOM 1393 C C . LEU A 1 183 ? -0.563 6.955 16.744 1.00 94.31 183 LEU A C 1
ATOM 1395 O O . LEU A 1 183 ? 0.277 7.738 17.176 1.00 94.31 183 LEU A O 1
ATOM 1399 N N . LEU A 1 184 ? -1.536 6.457 17.507 1.00 94.88 184 LEU A N 1
ATOM 1400 C CA . LEU A 1 184 ? -1.692 6.762 18.930 1.00 94.88 184 LEU A CA 1
ATOM 1401 C C . LEU A 1 184 ? -1.010 5.746 19.854 1.00 94.88 184 LEU A C 1
ATOM 1403 O O . LEU A 1 184 ? -1.135 5.867 21.070 1.00 94.88 184 LEU A O 1
ATOM 1407 N N . ASN A 1 185 ? -0.309 4.747 19.303 1.00 93.56 185 ASN A N 1
ATOM 1408 C CA . ASN A 1 185 ? 0.286 3.637 20.058 1.00 93.56 185 ASN A CA 1
ATOM 1409 C C . ASN A 1 185 ? -0.717 2.974 21.025 1.00 93.56 185 ASN A C 1
ATOM 1411 O O . ASN A 1 185 ? -0.406 2.701 22.185 1.00 93.56 185 ASN A O 1
ATOM 1415 N N . MET A 1 186 ? -1.947 2.744 20.559 1.00 96.38 186 MET A N 1
ATOM 1416 C CA . MET A 1 186 ? -2.991 2.107 21.362 1.00 96.38 186 MET A CA 1
ATOM 1417 C C . MET A 1 186 ? -2.638 0.647 21.658 1.00 96.38 186 MET A C 1
ATOM 1419 O O . MET A 1 186 ? -2.086 -0.057 20.813 1.00 96.38 186 MET A O 1
ATOM 1423 N N . SER A 1 187 ? -3.032 0.169 22.840 1.00 96.69 187 SER A N 1
ATOM 1424 C CA . SER A 1 187 ? -2.980 -1.258 23.158 1.00 96.69 187 SER A CA 1
ATOM 1425 C C . SER A 1 187 ? -3.969 -2.053 22.298 1.00 96.69 187 SER A C 1
ATOM 1427 O O . SER A 1 187 ? -4.967 -1.515 21.806 1.00 96.69 187 SER A O 1
ATOM 1429 N N . ASP A 1 188 ? -3.733 -3.361 22.170 1.00 95.19 188 ASP A N 1
ATOM 1430 C CA . ASP A 1 188 ? -4.644 -4.262 21.457 1.00 95.19 188 ASP A CA 1
ATOM 1431 C C . ASP A 1 188 ? -6.058 -4.243 22.057 1.00 95.19 188 ASP A C 1
ATOM 1433 O O . ASP A 1 188 ? -7.037 -4.263 21.313 1.00 95.19 188 ASP A O 1
ATOM 1437 N N . ALA A 1 189 ? -6.170 -4.124 23.386 1.00 95.62 189 ALA A N 1
ATOM 1438 C CA . ALA A 1 189 ? -7.450 -4.004 24.080 1.00 95.62 189 ALA A CA 1
ATOM 1439 C C . ALA A 1 189 ? -8.191 -2.722 23.674 1.00 95.62 189 ALA A C 1
ATOM 1441 O O . ALA A 1 189 ? -9.346 -2.786 23.259 1.00 95.62 189 ALA A O 1
ATOM 1442 N N . SER A 1 190 ? -7.523 -1.564 23.711 1.00 96.44 190 SER A N 1
ATOM 1443 C CA . SER A 1 190 ? -8.134 -0.291 23.310 1.00 96.44 190 SER A CA 1
ATOM 1444 C C . SER A 1 190 ? -8.524 -0.284 21.832 1.00 96.44 190 SER A C 1
ATOM 1446 O O . SER A 1 190 ? -9.589 0.218 21.477 1.00 96.44 190 SER A O 1
ATOM 1448 N N . ARG A 1 191 ? -7.690 -0.873 20.965 1.00 96.38 191 ARG A N 1
ATOM 1449 C CA . ARG A 1 191 ? -7.995 -1.032 19.539 1.00 96.38 191 ARG A CA 1
ATOM 1450 C C . ARG A 1 191 ? -9.215 -1.926 19.323 1.00 96.38 191 ARG A C 1
ATOM 1452 O O . ARG A 1 191 ? -10.081 -1.575 18.529 1.00 96.38 191 ARG A O 1
ATOM 1459 N N . SER A 1 192 ? -9.286 -3.059 20.020 1.00 94.75 192 SER A N 1
ATOM 1460 C CA . SER A 1 192 ? -10.408 -3.997 19.923 1.00 94.75 192 SER A CA 1
ATOM 1461 C C . SER A 1 192 ? -11.711 -3.369 20.410 1.00 94.75 192 SER A C 1
ATOM 1463 O O . SER A 1 192 ? -12.742 -3.534 19.767 1.00 94.75 192 SER A O 1
ATOM 1465 N N . THR A 1 193 ? -11.669 -2.613 21.510 1.00 96.62 193 THR A N 1
ATOM 1466 C CA . THR A 1 193 ? -12.832 -1.879 22.021 1.00 96.62 193 THR A CA 1
ATOM 1467 C C . THR A 1 193 ? -13.306 -0.830 21.019 1.00 96.62 193 THR A C 1
ATOM 1469 O O . THR A 1 193 ? -14.498 -0.766 20.732 1.00 96.62 193 THR A O 1
ATOM 1472 N N . LEU A 1 194 ? -12.388 -0.049 20.436 1.00 95.38 194 LEU A N 1
ATOM 1473 C CA . LEU A 1 194 ? -12.728 0.940 19.410 1.00 95.38 194 LEU A CA 1
ATOM 1474 C C . LEU A 1 194 ? -13.344 0.277 18.167 1.00 95.38 194 LEU A C 1
ATOM 1476 O O . LEU A 1 194 ? -14.376 0.730 17.682 1.00 95.38 194 LEU A O 1
ATOM 1480 N N . ALA A 1 195 ? -12.761 -0.825 17.685 1.00 94.81 195 ALA A N 1
ATOM 1481 C CA . ALA A 1 195 ? -13.311 -1.582 16.562 1.00 94.81 195 ALA A CA 1
ATOM 1482 C C . ALA A 1 195 ? -14.719 -2.119 16.870 1.00 94.81 195 ALA A C 1
ATOM 1484 O O . ALA A 1 195 ? -15.613 -1.977 16.042 1.00 94.81 195 ALA A O 1
ATOM 1485 N N . GLY A 1 196 ? -14.938 -2.667 18.071 1.00 94.81 196 GLY A N 1
ATOM 1486 C CA . GLY A 1 196 ? -16.239 -3.186 18.508 1.00 94.81 196 GLY A CA 1
ATOM 1487 C C . GLY A 1 196 ? -17.324 -2.122 18.688 1.00 94.81 196 GLY A C 1
ATOM 1488 O O . GLY A 1 196 ? -18.503 -2.437 18.574 1.00 94.81 196 GLY A O 1
ATOM 1489 N N . GLN A 1 197 ? -16.951 -0.863 18.934 1.00 95.50 197 GLN A N 1
ATOM 1490 C CA . GLN A 1 197 ? -17.899 0.258 18.967 1.00 95.50 197 GLN A CA 1
ATOM 1491 C C . GLN A 1 197 ? -18.321 0.718 17.568 1.00 95.50 197 GLN A C 1
ATOM 1493 O O . GLN A 1 197 ? -19.403 1.277 17.410 1.00 95.50 197 GLN A O 1
ATOM 1498 N N . LEU A 1 198 ? -17.461 0.521 16.566 1.00 95.00 198 LEU A N 1
ATOM 1499 C CA . LEU A 1 198 ? -17.649 1.061 15.220 1.00 95.00 198 LEU A CA 1
ATOM 1500 C C . LEU A 1 198 ? -18.153 0.033 14.213 1.00 95.00 198 LEU A C 1
ATOM 1502 O O . LEU A 1 198 ? -18.704 0.435 13.193 1.00 95.00 198 LEU A O 1
ATOM 1506 N N . LEU A 1 199 ? -17.917 -1.257 14.446 1.00 96.38 199 LEU A N 1
ATOM 1507 C CA . LEU A 1 199 ? -18.153 -2.339 13.493 1.00 96.38 199 LEU A CA 1
ATOM 1508 C C . LEU A 1 199 ? -18.739 -3.555 14.208 1.00 96.38 199 LEU A C 1
ATOM 1510 O O . LEU A 1 199 ? -18.238 -3.976 15.255 1.00 96.38 199 LEU A O 1
ATOM 1514 N N . SER A 1 200 ? -19.733 -4.181 13.587 1.00 96.50 200 SER A N 1
ATOM 1515 C CA . SER A 1 200 ? -20.193 -5.514 13.975 1.00 96.50 200 SER A CA 1
ATOM 1516 C C . SER A 1 200 ? -19.086 -6.559 13.792 1.00 96.50 200 SER A C 1
ATOM 1518 O O . SER A 1 200 ? -18.135 -6.370 13.029 1.00 96.50 200 SER A O 1
ATOM 1520 N N . SER A 1 201 ? -19.199 -7.696 14.480 1.00 95.06 201 SER A N 1
ATOM 1521 C CA . SER A 1 201 ? -18.222 -8.784 14.353 1.00 95.06 201 SER A CA 1
ATOM 1522 C C . SER A 1 201 ? -18.114 -9.311 12.916 1.00 95.06 201 SER A C 1
ATOM 1524 O O . SER A 1 201 ? -17.008 -9.590 12.461 1.00 95.06 201 SER A O 1
ATOM 1526 N N . GLU A 1 202 ? -19.229 -9.394 12.185 1.00 96.00 202 GLU A N 1
ATOM 1527 C CA . GLU A 1 202 ? -19.247 -9.827 10.780 1.00 96.00 202 GLU A CA 1
ATOM 1528 C C . GLU A 1 202 ? -18.499 -8.841 9.872 1.00 96.00 202 GLU A C 1
ATOM 1530 O O . GLU A 1 202 ? -17.641 -9.254 9.090 1.00 96.00 202 GLU A O 1
ATOM 1535 N N . GLU A 1 203 ? -18.742 -7.535 10.033 1.00 95.25 203 GLU A N 1
ATOM 1536 C CA . GLU A 1 203 ? -18.023 -6.491 9.291 1.00 95.25 203 GLU A CA 1
ATOM 1537 C C . GLU A 1 203 ? -16.516 -6.524 9.580 1.00 95.25 203 GLU A C 1
ATOM 1539 O O . GLU A 1 203 ? -15.705 -6.369 8.665 1.00 95.25 203 GLU A O 1
ATOM 1544 N N . GLN A 1 204 ? -16.117 -6.759 10.835 1.00 94.69 204 GLN A N 1
ATOM 1545 C CA . GLN A 1 204 ? -14.702 -6.868 11.201 1.00 94.69 204 GLN A CA 1
ATOM 1546 C C . GLN A 1 204 ? -14.023 -8.062 10.522 1.00 94.69 204 GLN A C 1
ATOM 1548 O O . GLN A 1 204 ? -12.897 -7.929 10.037 1.00 94.69 204 GLN A O 1
ATOM 1553 N N . VAL A 1 205 ? -14.693 -9.217 10.473 1.00 94.44 205 VAL A N 1
ATOM 1554 C CA . VAL A 1 205 ? -14.169 -10.423 9.816 1.00 94.44 205 VAL A CA 1
ATOM 1555 C C . VAL A 1 205 ? -14.058 -10.211 8.307 1.00 94.44 205 VAL A C 1
ATOM 1557 O O . VAL A 1 205 ? -13.010 -10.509 7.733 1.00 94.44 205 VAL A O 1
ATOM 1560 N N . ALA A 1 206 ? -15.086 -9.648 7.668 1.00 92.06 206 ALA A N 1
ATOM 1561 C CA . ALA A 1 206 ? -15.080 -9.371 6.232 1.00 92.06 206 ALA A CA 1
ATOM 1562 C C . ALA A 1 206 ? -13.977 -8.370 5.840 1.00 92.06 206 ALA A C 1
ATOM 1564 O O . ALA A 1 206 ? -13.204 -8.623 4.911 1.00 92.06 206 ALA A O 1
ATOM 1565 N N . ALA A 1 207 ? -13.838 -7.272 6.591 1.00 91.25 207 ALA A N 1
ATOM 1566 C CA . ALA A 1 207 ? -12.796 -6.276 6.356 1.00 91.25 207 ALA A CA 1
ATOM 1567 C C . ALA A 1 207 ? -11.385 -6.855 6.556 1.00 91.25 207 ALA A C 1
ATOM 1569 O O . ALA A 1 207 ? -10.489 -6.606 5.744 1.00 91.25 207 ALA A O 1
ATOM 1570 N N . LEU A 1 208 ? -11.189 -7.677 7.595 1.00 92.25 208 LEU A N 1
ATOM 1571 C CA . LEU A 1 208 ? -9.923 -8.368 7.828 1.00 92.25 208 LEU A CA 1
ATOM 1572 C C . LEU A 1 208 ? -9.592 -9.345 6.692 1.00 92.25 208 LEU A C 1
ATOM 1574 O O . LEU A 1 208 ? -8.447 -9.373 6.241 1.00 92.25 208 LEU A O 1
ATOM 1578 N N . ALA A 1 209 ? -10.567 -10.118 6.212 1.00 91.31 209 ALA A N 1
ATOM 1579 C CA . ALA A 1 209 ? -10.376 -11.051 5.104 1.00 91.31 209 ALA A CA 1
ATOM 1580 C C . ALA A 1 209 ? -9.992 -10.318 3.808 1.00 91.31 209 ALA A C 1
ATOM 1582 O O . ALA A 1 209 ? -9.035 -10.710 3.140 1.00 91.31 209 ALA A O 1
ATOM 1583 N N . SER A 1 210 ? -10.668 -9.208 3.494 1.00 87.75 210 SER A N 1
ATOM 1584 C CA . SER A 1 210 ? -10.334 -8.342 2.353 1.00 87.75 210 SER A CA 1
ATOM 1585 C C . SER A 1 210 ? -8.905 -7.791 2.452 1.00 87.75 210 SER A C 1
ATOM 1587 O O . SER A 1 210 ? -8.111 -7.889 1.512 1.00 87.75 210 SER A O 1
ATOM 1589 N N . TRP A 1 211 ? -8.520 -7.297 3.631 1.00 88.19 211 TRP A N 1
ATOM 1590 C CA . TRP A 1 211 ? -7.157 -6.841 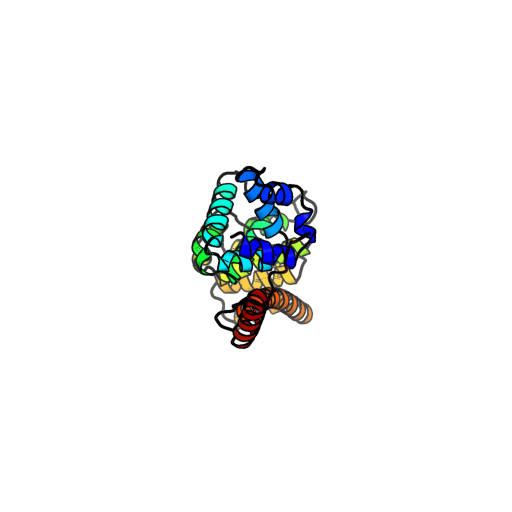3.903 1.00 88.19 211 TRP A CA 1
ATOM 1591 C C . TRP A 1 211 ? -6.111 -7.954 3.739 1.00 88.19 211 TRP A C 1
ATOM 1593 O O . TRP A 1 211 ? -5.058 -7.746 3.130 1.00 88.19 211 TRP A O 1
ATOM 1603 N N . GLN A 1 212 ? -6.388 -9.148 4.265 1.00 90.06 212 GLN A N 1
ATOM 1604 C CA . GLN A 1 212 ? -5.500 -10.303 4.140 1.00 90.06 212 GLN A CA 1
ATOM 1605 C C . GLN A 1 212 ? -5.359 -10.758 2.687 1.00 90.06 212 GLN A C 1
ATOM 1607 O O . GLN A 1 212 ? -4.242 -11.035 2.262 1.00 90.06 212 GLN A O 1
ATOM 1612 N N . ALA A 1 213 ? -6.443 -10.775 1.906 1.00 85.12 213 ALA A N 1
ATOM 1613 C CA . ALA A 1 213 ? -6.400 -11.128 0.489 1.00 85.12 213 ALA A CA 1
ATOM 1614 C C . ALA A 1 213 ? -5.436 -10.219 -0.294 1.00 85.12 213 ALA A C 1
ATOM 1616 O O . ALA A 1 213 ? -4.604 -10.713 -1.058 1.00 85.12 213 ALA A O 1
ATOM 1617 N N . ARG A 1 214 ? -5.464 -8.905 -0.029 1.00 80.38 214 ARG A N 1
ATOM 1618 C CA . ARG A 1 214 ? -4.533 -7.932 -0.633 1.00 80.38 214 ARG A CA 1
ATOM 1619 C C . ARG A 1 214 ? -3.077 -8.225 -0.271 1.00 80.38 214 ARG A C 1
ATOM 1621 O O . ARG A 1 214 ? -2.213 -8.246 -1.143 1.00 80.38 214 ARG A O 1
ATOM 1628 N N . ARG A 1 215 ? -2.803 -8.514 1.004 1.00 82.88 215 ARG A N 1
ATOM 1629 C CA . ARG A 1 215 ? -1.450 -8.881 1.461 1.00 82.88 215 ARG A CA 1
ATOM 1630 C C . ARG A 1 215 ? -0.971 -10.204 0.868 1.00 82.88 215 ARG A C 1
ATOM 1632 O O . ARG A 1 215 ? 0.199 -10.329 0.516 1.00 82.88 215 ARG A O 1
ATOM 1639 N N . ASN A 1 216 ? -1.868 -11.176 0.746 1.00 81.88 216 ASN A N 1
ATOM 1640 C CA . ASN A 1 216 ? -1.552 -12.478 0.178 1.00 81.88 216 ASN A CA 1
ATOM 1641 C C . ASN A 1 216 ? -1.207 -12.365 -1.309 1.00 81.88 216 ASN A C 1
ATOM 1643 O O . ASN A 1 216 ? -0.287 -13.042 -1.747 1.00 81.88 216 ASN A O 1
ATOM 1647 N N . ALA A 1 217 ? -1.855 -11.476 -2.069 1.00 75.75 217 ALA A N 1
ATOM 1648 C CA . ALA A 1 217 ? -1.490 -11.225 -3.464 1.00 75.75 217 ALA A CA 1
ATOM 1649 C C . ALA A 1 217 ? -0.035 -10.735 -3.606 1.00 75.75 217 ALA A C 1
ATOM 1651 O O . ALA A 1 217 ? 0.723 -11.270 -4.416 1.00 75.75 217 ALA A O 1
ATOM 1652 N N . ALA A 1 218 ? 0.393 -9.784 -2.768 1.00 72.19 218 ALA A N 1
ATOM 1653 C CA . ALA A 1 218 ? 1.783 -9.323 -2.750 1.00 72.19 218 ALA A CA 1
ATOM 1654 C C . ALA A 1 218 ? 2.760 -10.439 -2.333 1.00 72.19 218 ALA A C 1
ATOM 1656 O O . ALA A 1 218 ? 3.806 -10.610 -2.958 1.00 72.19 218 ALA A O 1
ATOM 1657 N N . ALA A 1 219 ? 2.409 -11.233 -1.315 1.00 78.94 219 ALA A N 1
ATOM 1658 C CA . ALA A 1 219 ? 3.220 -12.364 -0.861 1.00 78.94 219 ALA A CA 1
ATOM 1659 C C . ALA A 1 219 ? 3.334 -13.483 -1.914 1.00 78.94 219 ALA A C 1
ATOM 1661 O O . ALA A 1 219 ? 4.397 -14.082 -2.060 1.00 78.94 219 ALA A O 1
ATOM 1662 N N . LEU A 1 220 ? 2.267 -13.748 -2.672 1.00 74.94 220 LEU A N 1
ATOM 1663 C CA . LEU A 1 220 ? 2.272 -14.710 -3.773 1.00 74.94 220 LEU A CA 1
ATOM 1664 C C . LEU A 1 220 ? 3.180 -14.251 -4.910 1.00 74.94 220 LEU A C 1
ATOM 1666 O O . LEU A 1 220 ? 3.948 -15.062 -5.415 1.00 74.94 220 LEU A O 1
ATOM 1670 N N . GLU A 1 221 ? 3.165 -12.966 -5.277 1.00 71.50 221 GLU A N 1
ATOM 1671 C CA . GLU A 1 221 ? 4.110 -12.467 -6.282 1.00 71.50 221 GLU A CA 1
ATOM 1672 C C . GLU A 1 221 ? 5.552 -12.524 -5.760 1.00 71.50 221 GLU A C 1
ATOM 1674 O O . GLU A 1 221 ? 6.460 -12.912 -6.494 1.00 71.50 221 GLU A O 1
ATOM 1679 N N . GLN A 1 222 ? 5.781 -12.219 -4.476 1.00 72.19 222 GLN A N 1
ATOM 1680 C CA . GLN A 1 222 ? 7.086 -12.457 -3.857 1.00 72.19 222 GLN A CA 1
ATOM 1681 C C . GLN A 1 222 ? 7.512 -13.917 -4.010 1.00 72.19 222 GLN A C 1
ATOM 1683 O O . GLN A 1 222 ? 8.612 -14.170 -4.497 1.00 72.19 222 GLN A O 1
ATOM 1688 N N . ALA A 1 223 ? 6.650 -14.869 -3.652 1.00 70.88 223 ALA A N 1
ATOM 1689 C CA . ALA A 1 223 ? 6.930 -16.295 -3.776 1.00 70.88 223 ALA A CA 1
ATOM 1690 C C . ALA A 1 223 ? 7.190 -16.718 -5.232 1.00 70.88 223 ALA A C 1
ATOM 1692 O O . ALA A 1 223 ? 8.177 -17.404 -5.493 1.00 70.88 223 ALA A O 1
ATOM 1693 N N . ALA A 1 224 ? 6.374 -16.258 -6.185 1.00 67.06 224 ALA A N 1
ATOM 1694 C CA . ALA A 1 224 ? 6.561 -16.514 -7.611 1.00 67.06 224 ALA A CA 1
ATOM 1695 C C . ALA A 1 224 ? 7.930 -16.018 -8.097 1.00 67.06 224 ALA A C 1
ATOM 1697 O O . ALA A 1 224 ? 8.631 -16.734 -8.808 1.00 67.06 224 ALA A O 1
ATOM 1698 N N . MET A 1 225 ? 8.365 -14.834 -7.652 1.00 63.72 225 MET A N 1
ATOM 1699 C CA . MET A 1 225 ? 9.705 -14.339 -7.957 1.00 63.72 225 MET A CA 1
ATOM 1700 C C . MET A 1 225 ? 10.796 -15.260 -7.413 1.00 63.72 225 MET A C 1
ATOM 1702 O O . MET A 1 225 ? 11.699 -15.596 -8.167 1.00 63.72 225 MET A O 1
ATOM 1706 N N . TRP A 1 226 ? 10.726 -15.681 -6.144 1.00 61.69 226 TRP A N 1
ATOM 1707 C CA . TRP A 1 226 ? 11.722 -16.588 -5.549 1.00 61.69 226 TRP A CA 1
ATOM 1708 C C . TRP A 1 226 ? 11.822 -17.915 -6.304 1.00 61.69 226 TRP A C 1
ATOM 1710 O O . TRP A 1 226 ? 12.927 -18.396 -6.549 1.00 61.69 226 TRP A O 1
ATOM 1720 N N . LEU A 1 227 ? 10.682 -18.476 -6.710 1.00 60.31 227 LEU A N 1
ATOM 1721 C CA . LEU A 1 227 ? 10.620 -19.716 -7.485 1.00 60.31 227 LEU A CA 1
ATOM 1722 C C . LEU A 1 227 ? 11.197 -19.549 -8.899 1.00 60.31 227 LEU A C 1
ATOM 1724 O O . LEU A 1 227 ? 11.786 -20.485 -9.430 1.00 60.31 227 LEU A O 1
ATOM 1728 N N . HIS A 1 228 ? 11.095 -18.353 -9.482 1.00 56.25 228 HIS A N 1
ATOM 1729 C CA . HIS A 1 228 ? 11.670 -18.013 -10.784 1.00 56.25 228 HIS A CA 1
ATOM 1730 C C . HIS A 1 228 ? 13.091 -17.432 -10.722 1.00 56.25 228 HIS A C 1
ATOM 1732 O O . HIS A 1 228 ? 13.587 -16.975 -11.750 1.00 56.25 228 HIS A O 1
ATOM 1738 N N . VAL A 1 229 ? 13.778 -17.447 -9.569 1.00 51.84 229 VAL A N 1
ATOM 1739 C CA . VAL A 1 229 ? 15.216 -17.129 -9.491 1.00 51.84 229 VAL A CA 1
ATOM 1740 C C . VAL A 1 229 ? 15.997 -18.376 -9.926 1.00 51.84 229 VAL A C 1
ATOM 1742 O O . VAL A 1 229 ? 16.153 -19.303 -9.125 1.00 51.84 229 VAL A O 1
ATOM 1745 N N . PRO A 1 230 ? 16.565 -18.419 -11.149 1.00 45.19 230 PRO A N 1
ATOM 1746 C CA . PRO A 1 230 ? 17.240 -19.619 -11.647 1.00 45.19 230 PRO A CA 1
ATOM 1747 C C . PRO A 1 230 ? 18.489 -19.954 -10.825 1.00 45.19 230 PRO A C 1
ATOM 1749 O O . PRO A 1 230 ? 18.934 -21.088 -10.799 1.00 45.19 230 PRO A O 1
ATOM 1752 N N . ALA A 1 231 ? 19.052 -18.979 -10.105 1.00 44.12 231 ALA A N 1
ATOM 1753 C CA . ALA A 1 231 ? 20.211 -19.184 -9.242 1.00 44.12 231 ALA A CA 1
ATOM 1754 C C . ALA A 1 231 ? 19.882 -19.843 -7.884 1.00 44.12 231 ALA A C 1
ATOM 1756 O O . ALA A 1 231 ? 20.791 -20.370 -7.243 1.00 44.12 231 ALA A O 1
ATOM 1757 N N . ALA A 1 232 ? 18.621 -19.817 -7.436 1.00 42.75 232 ALA A N 1
ATOM 1758 C CA . ALA A 1 232 ? 18.208 -20.271 -6.101 1.00 42.75 232 ALA A CA 1
ATOM 1759 C C . ALA A 1 232 ? 17.348 -21.546 -6.124 1.00 42.75 232 ALA A C 1
ATOM 1761 O O . ALA A 1 232 ? 17.287 -22.252 -5.122 1.00 42.75 232 ALA A O 1
ATOM 1762 N N . CYS A 1 233 ? 16.707 -21.854 -7.252 1.00 43.50 233 CYS A N 1
ATOM 1763 C CA . CYS A 1 233 ? 15.923 -23.071 -7.428 1.00 43.50 233 CYS A CA 1
ATOM 1764 C C . CYS A 1 233 ? 16.746 -24.119 -8.190 1.00 43.50 233 CYS A C 1
ATOM 1766 O O . CYS A 1 233 ? 16.996 -23.949 -9.381 1.00 43.50 233 CYS A O 1
ATOM 1768 N N . GLU A 1 234 ? 17.152 -25.203 -7.518 1.00 46.31 234 GLU A N 1
ATOM 1769 C CA . GLU A 1 234 ? 17.887 -26.321 -8.143 1.00 46.31 234 GLU A CA 1
ATOM 1770 C C . GLU A 1 234 ? 17.129 -26.901 -9.352 1.00 46.31 234 GLU A C 1
ATOM 1772 O O . GLU A 1 234 ? 17.722 -27.128 -10.401 1.00 46.31 234 GLU A O 1
ATOM 1777 N N . HIS A 1 235 ? 15.796 -26.978 -9.283 1.00 46.28 235 HIS A N 1
ATOM 1778 C CA . HIS A 1 235 ? 14.962 -27.454 -10.392 1.00 46.28 235 HIS A CA 1
ATOM 1779 C C . HIS A 1 235 ? 14.976 -26.510 -11.613 1.00 46.28 235 HIS A C 1
ATOM 1781 O O . HIS A 1 235 ? 14.882 -26.943 -12.760 1.00 46.28 235 HIS A O 1
ATOM 1787 N N . CYS A 1 236 ? 15.138 -25.200 -11.391 1.00 41.12 236 CYS A N 1
ATOM 1788 C CA . CYS A 1 236 ? 15.299 -24.227 -12.475 1.00 41.12 236 CYS A CA 1
ATOM 1789 C C . CYS A 1 236 ? 16.732 -24.183 -13.024 1.00 41.12 236 CYS A C 1
ATOM 1791 O O . CYS A 1 236 ? 16.910 -23.782 -14.173 1.00 41.12 236 CYS A O 1
ATOM 1793 N N . LYS A 1 237 ? 17.743 -24.593 -12.242 1.00 47.56 237 LYS A N 1
ATOM 1794 C CA . LYS A 1 237 ? 19.114 -24.796 -12.742 1.00 47.56 237 LYS A CA 1
ATOM 1795 C C . LYS A 1 237 ? 19.174 -25.989 -13.686 1.00 47.56 237 LYS A C 1
ATOM 1797 O O . LYS A 1 237 ? 19.769 -25.865 -14.750 1.00 47.56 237 LYS A O 1
ATOM 1802 N N . GLU A 1 238 ? 18.521 -27.091 -13.321 1.00 51.84 238 GLU A N 1
ATOM 1803 C CA . GLU A 1 238 ? 18.414 -28.300 -14.148 1.00 51.84 238 GLU A CA 1
ATOM 1804 C C . GLU A 1 238 ? 17.695 -27.996 -15.471 1.00 51.84 238 GLU A C 1
ATOM 1806 O O . GLU A 1 238 ? 18.259 -28.216 -16.539 1.00 51.84 238 GLU A O 1
ATOM 1811 N N . ALA A 1 239 ? 16.532 -27.334 -15.429 1.00 50.19 239 ALA A N 1
ATOM 1812 C CA . ALA A 1 239 ? 15.803 -26.955 -16.645 1.00 50.19 239 ALA A CA 1
ATOM 1813 C C . ALA A 1 239 ? 16.564 -25.950 -17.542 1.00 50.19 239 ALA A C 1
ATOM 1815 O O . ALA A 1 239 ? 16.450 -25.994 -18.768 1.00 50.19 239 ALA A O 1
ATOM 1816 N N . ALA A 1 240 ? 17.348 -25.036 -16.956 1.00 49.22 240 ALA A N 1
ATOM 1817 C CA . ALA A 1 240 ? 18.188 -24.106 -17.715 1.00 49.22 240 ALA A CA 1
ATOM 1818 C C . ALA A 1 240 ? 19.437 -24.785 -18.311 1.00 49.22 240 ALA A C 1
ATOM 1820 O O . ALA A 1 240 ? 19.869 -24.402 -19.400 1.00 49.22 240 ALA A O 1
ATOM 1821 N N . ALA A 1 241 ? 19.999 -25.789 -17.630 1.00 49.84 241 ALA A N 1
ATOM 1822 C CA . ALA A 1 241 ? 21.095 -26.610 -18.140 1.00 49.84 241 ALA A CA 1
ATOM 1823 C C . ALA A 1 241 ? 20.630 -27.495 -19.309 1.00 49.84 241 ALA A C 1
ATOM 1825 O O . ALA A 1 241 ? 21.307 -27.548 -20.337 1.00 49.84 241 ALA A O 1
ATOM 1826 N N . ASP A 1 242 ? 19.434 -28.079 -19.212 1.00 49.91 242 ASP A N 1
ATOM 1827 C CA . ASP A 1 242 ? 18.828 -28.862 -20.291 1.00 49.91 242 ASP A CA 1
ATOM 1828 C C . ASP A 1 242 ? 18.519 -27.991 -21.519 1.00 49.91 242 ASP A C 1
ATOM 1830 O O . ASP A 1 242 ? 18.863 -28.357 -22.645 1.00 49.91 242 ASP A O 1
ATOM 1834 N N . ALA A 1 243 ? 17.979 -26.783 -21.320 1.00 46.62 243 ALA A N 1
ATOM 1835 C CA . ALA A 1 243 ? 17.732 -25.832 -22.408 1.00 46.62 243 ALA A CA 1
ATOM 1836 C C . ALA A 1 243 ? 19.028 -25.304 -23.061 1.00 46.62 243 ALA A C 1
ATOM 1838 O O . ALA A 1 243 ? 19.048 -25.046 -24.264 1.00 46.62 243 ALA A O 1
ATOM 1839 N N . SER A 1 244 ? 20.117 -25.170 -22.293 1.00 45.09 244 SER A N 1
ATOM 1840 C CA . SER A 1 244 ? 21.445 -24.825 -22.821 1.00 45.09 244 SER A CA 1
ATOM 1841 C C . SER A 1 244 ? 22.055 -25.970 -23.631 1.00 45.09 244 SER A C 1
ATOM 1843 O O . SER A 1 244 ? 22.709 -25.712 -24.635 1.00 45.09 244 SER A O 1
ATOM 1845 N N . SER A 1 245 ? 21.826 -27.225 -23.232 1.00 42.62 245 SER A N 1
ATOM 1846 C CA . SER A 1 245 ? 22.321 -28.402 -23.958 1.00 42.62 245 SER A CA 1
ATOM 1847 C C . SER A 1 245 ? 21.580 -28.653 -25.279 1.00 42.62 245 SER A C 1
ATOM 1849 O O . SER A 1 245 ? 22.166 -29.153 -26.235 1.00 42.62 245 SER A O 1
ATOM 1851 N N . ALA A 1 246 ? 20.310 -28.240 -25.368 1.00 45.84 246 ALA A N 1
ATOM 1852 C CA . ALA A 1 246 ? 19.507 -28.339 -26.586 1.00 45.84 246 ALA A CA 1
ATOM 1853 C C . ALA A 1 246 ? 19.854 -27.265 -27.636 1.00 45.84 246 ALA A C 1
ATOM 1855 O O . ALA A 1 246 ? 19.609 -27.468 -28.824 1.00 45.84 246 ALA A O 1
ATOM 1856 N N . ALA A 1 247 ? 20.435 -26.133 -27.222 1.00 44.34 247 ALA A N 1
ATOM 1857 C CA . ALA A 1 247 ? 20.834 -25.053 -28.127 1.00 44.34 247 ALA A CA 1
ATOM 1858 C C . ALA A 1 247 ? 22.164 -25.329 -28.859 1.00 44.34 247 ALA A C 1
ATOM 1860 O O . ALA A 1 247 ? 22.353 -24.825 -29.964 1.00 44.34 247 ALA A O 1
ATOM 1861 N N . ASP A 1 248 ? 23.039 -26.170 -28.296 1.00 41.06 248 ASP A N 1
ATOM 1862 C CA . ASP A 1 248 ? 24.306 -26.593 -28.923 1.00 41.06 248 ASP A CA 1
ATOM 1863 C C . ASP A 1 248 ? 24.161 -27.848 -29.815 1.00 41.06 248 ASP A C 1
ATOM 1865 O O . ASP A 1 248 ? 25.133 -28.303 -30.418 1.00 41.06 248 ASP A O 1
ATOM 1869 N N . ALA A 1 249 ? 22.949 -28.404 -29.940 1.00 43.00 249 ALA A N 1
ATOM 1870 C CA . ALA A 1 249 ? 22.663 -29.631 -30.692 1.00 43.00 249 ALA A CA 1
ATOM 1871 C C . ALA A 1 249 ? 21.877 -29.407 -32.003 1.00 43.00 249 ALA A C 1
ATOM 1873 O O . ALA A 1 249 ? 21.240 -30.332 -32.507 1.00 43.00 249 ALA A O 1
ATOM 1874 N N . ALA A 1 250 ? 21.905 -28.199 -32.578 1.00 40.34 250 ALA A N 1
ATOM 1875 C CA . ALA A 1 250 ? 21.390 -27.968 -33.929 1.00 40.34 250 ALA A CA 1
ATOM 1876 C C . ALA A 1 250 ? 22.462 -28.356 -34.971 1.00 40.34 250 ALA A C 1
ATOM 1878 O O . ALA A 1 250 ? 23.537 -27.748 -34.977 1.00 40.34 250 ALA A O 1
ATOM 1879 N N . PRO A 1 251 ? 22.226 -29.347 -35.855 1.00 40.69 251 PRO A N 1
ATOM 1880 C CA . PRO A 1 251 ? 23.196 -29.704 -36.875 1.00 40.69 251 PRO A CA 1
ATOM 1881 C C . PRO A 1 251 ? 23.253 -28.615 -37.950 1.00 40.69 251 PRO A C 1
ATOM 1883 O O . PRO A 1 251 ? 22.233 -28.139 -38.450 1.00 40.69 251 PRO A O 1
ATOM 1886 N N . ALA A 1 252 ? 24.476 -28.240 -38.314 1.00 50.09 252 ALA A N 1
ATOM 1887 C CA . ALA A 1 252 ? 24.765 -27.490 -39.522 1.00 50.09 252 ALA A CA 1
ATOM 1888 C C . ALA A 1 252 ? 24.511 -28.389 -40.746 1.00 50.09 252 ALA A C 1
ATOM 1890 O O . ALA A 1 252 ? 25.405 -29.097 -41.198 1.00 50.09 252 ALA A O 1
ATOM 1891 N N . GLU A 1 253 ? 23.294 -28.367 -41.281 1.00 42.47 253 GLU A N 1
ATOM 1892 C CA . GLU A 1 253 ? 23.023 -28.761 -42.668 1.00 42.47 253 GLU A CA 1
ATOM 1893 C C . GLU A 1 253 ? 22.996 -27.451 -43.474 1.00 42.47 253 GLU A C 1
ATOM 1895 O O . GLU A 1 253 ? 22.229 -26.542 -43.178 1.00 42.47 253 GLU A O 1
ATOM 1900 N N . GLY A 1 254 ? 23.913 -27.174 -44.398 1.00 39.62 254 GLY A N 1
ATOM 1901 C CA . GLY A 1 254 ? 24.377 -28.054 -45.465 1.00 39.62 254 GLY A CA 1
ATOM 1902 C C . GLY A 1 254 ? 23.797 -27.511 -46.769 1.00 39.62 254 GLY A C 1
ATOM 1903 O O . GLY A 1 254 ? 22.916 -28.125 -47.354 1.00 39.62 254 GLY A O 1
ATOM 1904 N N . ASN A 1 255 ? 24.218 -26.304 -47.166 1.00 40.53 255 ASN A N 1
ATOM 1905 C CA . ASN A 1 255 ? 23.722 -25.641 -48.370 1.00 40.53 255 ASN A CA 1
ATOM 1906 C C . ASN A 1 255 ? 24.691 -25.913 -49.531 1.00 40.53 255 ASN A C 1
ATOM 1908 O O . ASN A 1 255 ? 25.585 -25.115 -49.801 1.00 40.53 255 ASN A O 1
ATOM 1912 N N . GLU A 1 256 ? 24.514 -27.058 -50.187 1.00 41.28 256 GLU A N 1
ATOM 1913 C CA . GLU A 1 256 ? 25.014 -27.319 -51.538 1.00 41.28 256 GLU A CA 1
ATOM 1914 C C . GLU A 1 256 ? 23.871 -27.884 -52.388 1.00 41.28 256 GLU A C 1
ATOM 1916 O O . GLU A 1 256 ? 23.492 -29.044 -52.227 1.00 41.28 256 GLU A O 1
ATOM 1921 N N . ALA A 1 257 ? 23.317 -27.030 -53.255 1.00 40.12 257 ALA A N 1
ATOM 1922 C CA . ALA A 1 257 ? 22.990 -27.268 -54.670 1.00 40.12 257 ALA A CA 1
ATOM 1923 C C . ALA A 1 257 ? 22.141 -26.104 -55.205 1.00 40.12 257 ALA A C 1
ATOM 1925 O O . ALA A 1 257 ? 21.008 -25.911 -54.710 1.00 40.12 257 ALA A O 1
#

Secondary structure (DSSP, 8-state):
-HHHHHHHHHH-GGGGG-HHHHHHHTT-S-HHHHHHHHHHHHTSHHHHHHHHHHHHTTT-HHHHHHHHHHHHHHSS---S-HHHHHHHHHHHHH-GGGHHHHHHHHHHS-HHHHHHHHT-TT--S-PPPHHHHHHHHHHHHHHHHH-GGGGGSTTS-HHHHHHGGG-SSHHHHHHHHHHHHHHTT--HHHHHHHHHHHS-HHHHHHHHHHHHHHHHHHHHHHHHHHHT-TTT-HHHHHHHHHHHHHHS---------

Foldseek 3Di:
DVVLVVVLCVVPVVLCPPPLVVCVVVVNDDPVSVLVSVLVQCLPPVRLLSVLLSCVVVVCNLVSLLVNLVVCVVDPDPQDCLSVLLSLLLSCLVPVVSLVSSVVSCLNDQLLQSLLVLQDPPDPDDRDDVVSSLSSLLSLLSNVVSHVVLLVRPSQALVSLVSQCPGPQLLSVLSSLSSNCSSVVNDPVVSVVSNVVRDDPVSNVVSVVVSVVSVVVSVVSSVVSQCPPCVNDPVSVVVVVVVVVVVVPDDDDDDDD

Radius of gyration: 22.29 Å; chains: 1; bounding box: 46×51×79 Å

pLDDT: mean 76.86, std 16.23, range [39.62, 96.69]

Organism: NCBI:txid47775

Sequence (257 aa):
MERALRGFLERFPDVKHDTSFAKALAHQATLDEIASALEALLTQPVYTLALGGALRGCGSLLRLLSYLVERRLAFTPVREDGGFATMLVTVLELAPQCGRVVQRYLECSTPPQELAWRSQPASTQAPGPAAADADLVATALRALQLLPGLRQHPGWTAGSFMRLLQHQSPEVRWAATQAVALLLNMSDASRSTLAGQLLSSEEQVAALASWQARRNAAALEQAAMWLHVPAACEHCKEAAADASSAADAAPAEGNEA